Protein AF-A0A067DKF0-F1 (afdb_monomer_lite)

Secondary structure (DSSP, 8-state):
--HHHHHTHHHHHHHHHHHHHHHHHHHHHHHHHHHHHHHHSTT-S--HHHHHHHHHHHHHHHHHHHHHHHHHHHHHHHS-HHHHHHHHHHTTHHHHHHHHH--SHHHHHHHHHHHHHHHHHHTTHHHHHHHHHHHHHHHHHHHHHHHHHH------PPPP------HHHHHHHHHHHHHHHHHHHHHHHHHSHHHHHHHHHHHHHHHHHHHHHHHHHHHHHHHH---HHHHHHHHHHHHHHHHHIIIIIHHHHGGG-

Radius of gyration: 22.75 Å; chains: 1; bounding box: 55×42×62 Å

Sequence (257 aa):
MASGFWELRPLLHLLLPLCVHWVAEAMTVSVLVDVVTNALCPGQPTCSEAIYISGLQQTVVGVFKMVVLPLLGQLADEYGRKPLLLITVSTTIVPFTLLAFNQSQEFVYAYYVLRTISYIISQGSIFCIAVAYAVSIALLIFVPVYMQFFLVETVESAPRKDQESSGLKKAVNVLDRRYKSMRDAALMVVSSPTLRGISFVSFFYKLGMSGISAVLLFYLKAVFGFNKNQFSEILMMVGIGSIVSQILVLPLLNPFV

Structure (mmCIF, N/CA/C/O backbone):
data_AF-A0A067DKF0-F1
#
_entry.id   AF-A0A067DKF0-F1
#
loop_
_atom_site.group_PDB
_atom_site.id
_atom_site.type_symbol
_atom_site.label_atom_id
_atom_site.label_alt_id
_atom_site.label_comp_id
_atom_site.label_asym_id
_atom_site.label_entity_id
_atom_site.label_seq_id
_atom_site.pdbx_PDB_ins_code
_atom_site.Cartn_x
_atom_site.Cartn_y
_atom_site.Cartn_z
_atom_site.occupancy
_atom_site.B_iso_or_equiv
_atom_site.auth_seq_id
_atom_site.auth_comp_id
_atom_site.auth_asym_id
_atom_site.auth_atom_id
_atom_site.pdbx_PDB_model_num
ATOM 1 N N . MET A 1 1 ? 36.760 9.297 -3.583 1.00 42.22 1 MET A N 1
ATOM 2 C CA . MET A 1 1 ? 35.715 9.009 -2.571 1.00 42.22 1 MET A CA 1
ATOM 3 C C . MET A 1 1 ? 34.617 10.082 -2.500 1.00 42.22 1 MET A C 1
ATOM 5 O O . MET A 1 1 ? 33.501 9.735 -2.153 1.00 42.22 1 MET A O 1
ATOM 9 N N . ALA A 1 2 ? 34.873 11.348 -2.876 1.00 43.16 2 ALA A N 1
ATOM 10 C CA . ALA A 1 2 ? 33.857 12.415 -2.880 1.00 43.16 2 ALA A CA 1
ATOM 11 C C . ALA A 1 2 ? 32.918 12.446 -4.114 1.00 43.16 2 ALA A C 1
ATOM 13 O O . ALA A 1 2 ? 31.891 13.116 -4.067 1.00 43.16 2 ALA A O 1
ATOM 14 N N . SER A 1 3 ? 33.233 11.725 -5.200 1.00 51.97 3 SER A N 1
ATOM 15 C CA . SER A 1 3 ? 32.425 11.695 -6.434 1.00 51.97 3 SER A CA 1
ATOM 16 C C . SER A 1 3 ? 31.104 10.926 -6.281 1.00 51.97 3 SER A C 1
ATOM 18 O O . SER A 1 3 ? 30.067 11.409 -6.720 1.00 51.97 3 SER A O 1
ATOM 20 N N . GLY A 1 4 ? 31.101 9.802 -5.556 1.00 56.19 4 GLY A N 1
ATOM 21 C CA . GLY A 1 4 ? 29.903 8.961 -5.409 1.00 56.19 4 GLY A CA 1
ATOM 22 C C . GLY A 1 4 ? 28.773 9.576 -4.568 1.00 56.19 4 GLY A C 1
ATOM 23 O O . GLY A 1 4 ? 27.608 9.238 -4.751 1.00 56.19 4 GLY A O 1
ATOM 24 N N . PHE A 1 5 ? 29.071 10.515 -3.658 1.00 57.22 5 PHE A N 1
ATOM 25 C CA . PHE A 1 5 ? 28.034 11.137 -2.817 1.00 57.22 5 PHE A CA 1
ATOM 26 C C . PHE A 1 5 ? 27.150 12.123 -3.599 1.00 57.22 5 PHE A C 1
ATOM 28 O O . PHE A 1 5 ? 25.960 12.257 -3.315 1.00 57.22 5 PHE A O 1
ATOM 35 N N . TRP A 1 6 ? 27.710 12.803 -4.605 1.00 59.72 6 TRP A N 1
ATOM 36 C CA . TRP A 1 6 ? 26.949 13.718 -5.461 1.00 59.72 6 TRP A CA 1
ATOM 37 C C . TRP A 1 6 ? 26.027 12.971 -6.427 1.00 59.72 6 TRP A C 1
ATOM 39 O O . TRP A 1 6 ? 24.906 13.422 -6.659 1.00 59.72 6 TRP A O 1
ATOM 49 N N . GLU A 1 7 ? 26.449 11.798 -6.898 1.00 63.28 7 GLU A N 1
ATOM 50 C CA . GLU A 1 7 ? 25.650 10.904 -7.747 1.00 63.28 7 GLU A CA 1
ATOM 51 C C . GLU A 1 7 ? 24.424 10.333 -7.009 1.00 63.28 7 GLU A C 1
ATOM 53 O O . GLU A 1 7 ? 23.377 10.123 -7.614 1.00 63.28 7 GLU A O 1
ATOM 58 N N . LEU A 1 8 ? 24.495 10.166 -5.683 1.00 69.06 8 LEU A N 1
ATOM 59 C CA . LEU A 1 8 ? 23.389 9.662 -4.854 1.00 69.06 8 LEU A CA 1
ATOM 60 C C . LEU A 1 8 ? 22.357 10.732 -4.455 1.00 69.06 8 LEU A C 1
ATOM 62 O O . LEU A 1 8 ? 21.280 10.386 -3.961 1.00 69.06 8 LEU A O 1
ATOM 66 N N . ARG A 1 9 ? 22.631 12.027 -4.670 1.00 77.88 9 ARG A N 1
ATOM 67 C CA . ARG A 1 9 ? 21.706 13.117 -4.292 1.00 77.88 9 ARG A CA 1
ATOM 68 C C . ARG A 1 9 ? 20.281 12.948 -4.842 1.00 77.88 9 ARG A C 1
ATOM 70 O O . ARG A 1 9 ? 19.342 13.143 -4.070 1.00 77.88 9 ARG A O 1
ATOM 77 N N . PRO A 1 10 ? 20.060 12.567 -6.116 1.00 76.81 10 PRO A N 1
ATOM 78 C CA . PRO A 1 10 ? 18.707 12.385 -6.641 1.00 76.81 10 PRO A CA 1
ATOM 79 C C . PRO A 1 10 ? 17.959 11.229 -5.962 1.00 76.81 10 PRO A C 1
ATOM 81 O O . PRO A 1 10 ? 16.755 11.334 -5.728 1.00 76.81 10 PRO A O 1
ATOM 84 N N . LEU A 1 11 ? 18.670 10.157 -5.592 1.00 77.81 11 LEU A N 1
ATOM 85 C CA . LEU A 1 11 ? 18.107 9.045 -4.821 1.00 77.81 11 LEU A CA 1
ATOM 86 C C . LEU A 1 11 ? 17.767 9.474 -3.392 1.00 77.81 11 LEU A C 1
ATOM 88 O O . LEU A 1 11 ? 16.703 9.114 -2.896 1.00 77.81 11 LEU A O 1
ATOM 92 N N . LEU A 1 12 ? 18.601 10.302 -2.757 1.00 82.81 12 LEU A N 1
ATOM 93 C CA . LEU A 1 12 ? 18.318 10.859 -1.431 1.00 82.81 12 LEU A CA 1
ATOM 94 C C . LEU A 1 12 ? 17.039 11.716 -1.435 1.00 82.81 12 LEU A C 1
ATOM 96 O O . LEU A 1 12 ? 16.202 11.575 -0.544 1.00 82.81 12 LEU A O 1
ATOM 100 N N . HIS A 1 13 ? 16.848 12.553 -2.461 1.00 83.94 13 HIS A N 1
ATOM 101 C CA . HIS A 1 13 ? 15.637 13.370 -2.622 1.00 83.94 13 HIS A CA 1
ATOM 102 C C . HIS A 1 13 ? 14.363 12.551 -2.880 1.00 83.94 13 HIS A C 1
ATOM 104 O O . HIS A 1 13 ? 13.269 13.057 -2.636 1.00 83.94 13 HIS A O 1
ATOM 110 N N . LEU A 1 14 ? 14.484 11.305 -3.349 1.00 84.62 14 LEU A N 1
ATOM 111 C CA . LEU A 1 14 ? 13.365 10.370 -3.476 1.00 84.62 14 LEU A CA 1
ATOM 112 C C . LEU A 1 14 ? 13.130 9.593 -2.175 1.00 84.62 14 LEU A C 1
ATOM 114 O O . LEU A 1 14 ? 11.994 9.474 -1.719 1.00 84.62 14 LEU A O 1
ATOM 118 N N . LEU A 1 15 ? 14.199 9.065 -1.580 1.00 85.56 15 LEU A N 1
ATOM 119 C CA . LEU A 1 15 ? 14.128 8.193 -0.414 1.00 85.56 15 LEU A CA 1
ATOM 120 C C . LEU A 1 15 ? 13.638 8.947 0.822 1.00 85.56 15 LEU A C 1
ATOM 122 O O . LEU A 1 15 ? 12.807 8.422 1.553 1.00 85.56 15 LEU A O 1
ATOM 126 N N . LEU A 1 16 ? 14.098 10.182 1.042 1.00 88.50 16 LEU A N 1
ATOM 127 C CA . LEU A 1 16 ? 13.753 10.944 2.243 1.00 88.50 16 LEU A CA 1
ATOM 128 C C . LEU A 1 16 ? 12.231 11.192 2.376 1.00 88.50 16 LEU A C 1
ATOM 130 O O . LEU A 1 16 ? 11.678 10.817 3.412 1.00 88.50 16 LEU A O 1
ATOM 134 N N . PRO A 1 17 ? 11.510 11.736 1.371 1.00 87.88 17 PRO A N 1
ATOM 135 C CA . PRO A 1 17 ? 10.054 11.882 1.449 1.00 87.88 17 PRO A CA 1
ATOM 136 C C . PRO A 1 17 ? 9.311 10.552 1.600 1.00 87.88 17 PRO A C 1
ATOM 138 O O . PRO A 1 17 ? 8.318 10.488 2.321 1.00 87.88 17 PRO A O 1
ATOM 141 N N . LEU A 1 18 ? 9.790 9.486 0.949 1.00 88.19 18 LEU A N 1
ATOM 142 C CA . LEU A 1 18 ? 9.191 8.156 1.072 1.00 88.19 18 LEU A CA 1
ATOM 143 C C . LEU A 1 18 ? 9.352 7.606 2.489 1.00 88.19 18 LEU A C 1
ATOM 145 O O . LEU A 1 18 ? 8.381 7.117 3.056 1.00 88.19 18 LEU A O 1
ATOM 149 N N . CYS A 1 19 ? 10.537 7.733 3.086 1.00 89.25 19 CYS A N 1
ATOM 150 C CA . CYS A 1 19 ? 10.772 7.351 4.475 1.00 89.25 19 CYS A CA 1
ATOM 151 C C . CYS A 1 19 ? 9.827 8.102 5.416 1.00 89.25 19 CYS A C 1
ATOM 153 O O . CYS A 1 19 ? 9.177 7.476 6.246 1.00 89.25 19 CYS A O 1
ATOM 155 N N . VAL A 1 20 ? 9.693 9.422 5.253 1.00 90.44 20 VAL A N 1
ATOM 156 C CA . VAL A 1 20 ? 8.768 10.228 6.067 1.00 90.44 20 VAL A CA 1
ATOM 157 C C . VAL A 1 20 ? 7.319 9.769 5.884 1.00 90.44 20 VAL A C 1
ATOM 159 O O . VAL A 1 20 ? 6.599 9.620 6.870 1.00 90.44 20 VAL A O 1
ATOM 162 N N . HIS A 1 21 ? 6.895 9.493 4.649 1.00 89.62 21 HIS A N 1
ATOM 163 C CA . HIS A 1 21 ? 5.554 8.985 4.356 1.00 89.62 21 HIS A CA 1
ATOM 164 C C . HIS A 1 21 ? 5.277 7.637 5.044 1.00 89.62 21 HIS A C 1
ATOM 166 O O . HIS A 1 21 ? 4.263 7.495 5.727 1.00 89.62 21 HIS A O 1
ATOM 172 N N . TRP A 1 22 ? 6.193 6.674 4.925 1.00 88.12 22 TRP A N 1
ATOM 173 C CA . TRP A 1 22 ? 6.054 5.356 5.552 1.00 88.12 22 TRP A CA 1
ATOM 174 C C . TRP A 1 22 ? 6.099 5.420 7.081 1.00 88.12 22 TRP A C 1
ATOM 176 O O . TRP A 1 22 ? 5.349 4.702 7.741 1.00 88.12 22 TRP A O 1
ATOM 186 N N . VAL A 1 23 ? 6.930 6.296 7.656 1.00 88.31 23 VAL A N 1
ATOM 187 C CA . VAL A 1 23 ? 6.949 6.543 9.107 1.00 88.31 23 VAL A CA 1
ATOM 188 C C . VAL A 1 23 ? 5.605 7.099 9.570 1.00 88.31 23 VAL A C 1
ATOM 190 O O . VAL A 1 23 ? 5.045 6.592 10.541 1.00 88.31 23 VAL A O 1
ATOM 193 N N . ALA A 1 24 ? 5.053 8.088 8.861 1.00 88.56 24 ALA A N 1
ATOM 194 C CA . ALA A 1 24 ? 3.745 8.646 9.185 1.00 88.56 24 ALA A CA 1
ATOM 195 C C . ALA A 1 24 ? 2.644 7.576 9.121 1.00 88.56 24 ALA A C 1
ATOM 197 O O . ALA A 1 24 ? 1.835 7.468 10.043 1.00 88.56 24 ALA A O 1
ATOM 198 N N . GLU A 1 25 ? 2.644 6.734 8.084 1.00 86.06 25 GLU A N 1
ATOM 199 C CA . GLU A 1 25 ? 1.687 5.633 7.977 1.00 86.06 25 GLU A CA 1
ATOM 200 C C . GLU A 1 25 ? 1.841 4.638 9.138 1.00 86.06 25 GLU A C 1
ATOM 202 O O . GLU A 1 25 ? 0.850 4.310 9.794 1.00 86.06 25 GLU A O 1
ATOM 207 N N . ALA A 1 26 ? 3.066 4.222 9.470 1.00 85.44 26 ALA A N 1
ATOM 208 C CA . ALA A 1 26 ? 3.328 3.296 10.571 1.00 85.44 26 ALA A CA 1
ATOM 209 C C . ALA A 1 26 ? 2.882 3.851 11.936 1.00 85.44 26 ALA A C 1
ATOM 211 O O . ALA A 1 26 ? 2.261 3.130 12.719 1.00 85.44 26 ALA A O 1
ATOM 212 N N . MET A 1 27 ? 3.127 5.139 12.206 1.00 85.88 27 MET A N 1
ATOM 213 C CA . MET A 1 27 ? 2.689 5.799 13.445 1.00 85.88 27 MET A CA 1
ATOM 214 C C . MET A 1 27 ? 1.166 5.797 13.602 1.00 85.88 27 MET A C 1
ATOM 216 O O . MET A 1 27 ? 0.653 5.706 14.717 1.00 85.88 27 MET A O 1
ATOM 220 N N . THR A 1 28 ? 0.425 5.883 12.497 1.00 86.88 28 THR A N 1
ATOM 221 C CA . THR A 1 28 ? -1.041 5.919 12.558 1.00 86.88 28 THR A CA 1
ATOM 222 C C . THR A 1 28 ? -1.653 4.568 12.916 1.00 86.88 28 THR A C 1
ATOM 224 O O . THR A 1 28 ? -2.750 4.543 13.465 1.00 86.88 28 THR A O 1
ATOM 227 N N . VAL A 1 29 ? -0.957 3.450 12.678 1.00 87.94 29 VAL A N 1
ATOM 228 C CA . VAL A 1 29 ? -1.488 2.097 12.920 1.00 87.94 29 VAL A CA 1
ATOM 229 C C . VAL A 1 29 ? -1.813 1.865 14.398 1.00 87.94 29 VAL A C 1
ATOM 231 O O . VAL A 1 29 ? -2.892 1.363 14.708 1.00 87.94 29 VAL A O 1
ATOM 234 N N . SER A 1 30 ? -0.923 2.258 15.314 1.00 86.69 30 SER A N 1
ATOM 235 C CA . SER A 1 30 ? -1.130 2.072 16.759 1.00 86.69 30 SER A CA 1
ATOM 236 C C . SER A 1 30 ? -2.217 2.990 17.320 1.00 86.69 30 SER A C 1
ATOM 238 O O . SER A 1 30 ? -3.015 2.572 18.155 1.00 86.69 30 SER A O 1
ATOM 240 N N . VAL A 1 31 ? -2.272 4.237 16.845 1.00 89.06 31 VAL A N 1
ATOM 241 C CA . VAL A 1 31 ? -3.262 5.231 17.284 1.00 89.06 31 VAL A CA 1
ATOM 242 C C . VAL A 1 31 ? -4.655 4.888 16.769 1.00 89.06 31 VAL A C 1
ATOM 244 O O . VAL A 1 31 ? -5.641 5.058 17.484 1.00 89.06 31 VAL A O 1
ATOM 247 N N . LEU A 1 32 ? -4.744 4.388 15.540 1.00 89.56 32 LEU A N 1
ATOM 248 C CA . LEU A 1 32 ? -6.014 4.099 14.898 1.00 89.56 32 LEU A CA 1
ATOM 249 C C . LEU A 1 32 ? -6.838 3.070 15.670 1.00 89.56 32 LEU A C 1
ATOM 251 O O . LEU A 1 32 ? -8.041 3.253 15.808 1.00 89.56 32 LEU A O 1
ATOM 255 N N . VAL A 1 33 ? -6.210 2.002 16.162 1.00 89.19 33 VAL A N 1
ATOM 256 C CA . VAL A 1 33 ? -6.918 0.935 16.886 1.00 89.19 33 VAL A CA 1
ATOM 257 C C . VAL A 1 33 ? -7.626 1.505 18.116 1.00 89.19 33 VAL A C 1
ATOM 259 O O . VAL A 1 33 ? -8.795 1.199 18.344 1.00 89.19 33 VAL A O 1
ATOM 262 N N . ASP A 1 34 ? -6.964 2.400 18.853 1.00 88.44 34 ASP A N 1
ATOM 263 C CA . ASP A 1 34 ? -7.552 3.089 20.005 1.00 88.44 34 ASP A CA 1
ATOM 264 C C . ASP A 1 34 ? -8.678 4.044 19.588 1.00 88.44 34 ASP A C 1
ATOM 266 O O . ASP A 1 34 ? -9.769 3.980 20.152 1.00 88.44 34 ASP A O 1
ATOM 270 N N . VAL A 1 35 ? -8.441 4.903 18.590 1.00 90.31 35 VA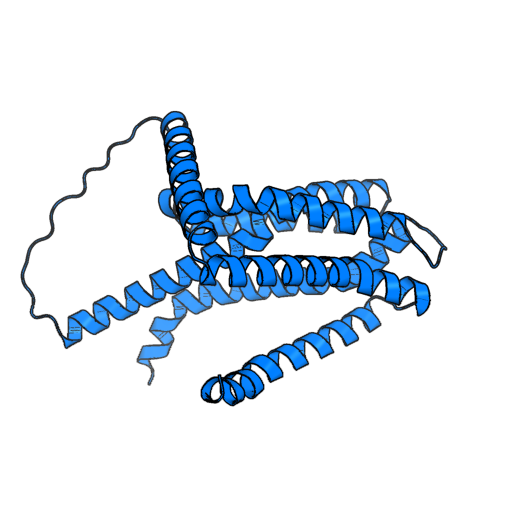L A N 1
ATOM 271 C CA . VAL A 1 35 ? -9.430 5.900 18.133 1.00 90.31 35 VAL A CA 1
ATOM 272 C C . VAL A 1 35 ? -10.694 5.227 17.599 1.00 90.31 35 VAL A C 1
ATOM 274 O O . VAL A 1 35 ? -11.800 5.611 17.972 1.00 90.31 35 VAL A O 1
ATOM 277 N N . VAL A 1 36 ? -10.543 4.196 16.769 1.00 90.50 36 VAL A N 1
ATOM 278 C CA . VAL A 1 36 ? -11.668 3.466 16.174 1.00 90.50 36 VAL A CA 1
ATOM 279 C C . VAL A 1 36 ? -12.453 2.710 17.242 1.00 90.50 36 VAL A C 1
ATOM 281 O O . VAL A 1 36 ? -13.678 2.772 17.243 1.00 90.50 36 VAL A O 1
ATOM 284 N N . THR A 1 37 ? -11.771 2.039 18.175 1.00 89.69 37 THR A N 1
ATOM 285 C CA . THR A 1 37 ? -12.453 1.306 19.255 1.00 89.69 37 THR A CA 1
ATOM 286 C C . THR A 1 37 ? -13.241 2.261 20.151 1.00 89.69 37 THR A C 1
ATOM 288 O O . THR A 1 37 ? -14.399 1.992 20.456 1.00 89.69 37 THR A O 1
ATOM 291 N N . ASN A 1 38 ? -12.653 3.405 20.517 1.00 89.00 38 ASN A N 1
ATOM 292 C CA . ASN A 1 38 ? -13.315 4.401 21.361 1.00 89.00 38 ASN A CA 1
ATOM 293 C C . ASN A 1 38 ? -14.520 5.061 20.674 1.00 89.00 38 ASN A C 1
ATOM 295 O O . ASN A 1 38 ? -15.490 5.393 21.352 1.00 89.00 38 ASN A O 1
ATOM 299 N N . ALA A 1 39 ? -14.455 5.263 19.356 1.00 90.31 39 ALA A N 1
ATOM 300 C CA . ALA A 1 39 ? -15.515 5.916 18.594 1.00 90.31 39 ALA A CA 1
ATOM 301 C C . ALA A 1 39 ? -16.674 4.976 18.228 1.00 90.31 39 ALA A C 1
ATOM 303 O O . ALA A 1 39 ? -17.822 5.405 18.267 1.00 90.31 39 ALA A O 1
ATOM 304 N N . LEU A 1 40 ? -16.385 3.722 17.853 1.00 89.62 40 LEU A N 1
ATOM 305 C CA . LEU A 1 40 ? -17.403 2.759 17.408 1.00 89.62 40 LEU A CA 1
ATOM 306 C C . LEU A 1 40 ? -17.998 1.945 18.564 1.00 89.62 40 LEU A C 1
ATOM 308 O O . LEU A 1 40 ? -19.184 1.642 18.556 1.00 89.62 40 LEU A O 1
ATOM 312 N N . CYS A 1 41 ? -17.192 1.603 19.571 1.00 88.44 41 CYS A N 1
ATOM 313 C CA . CYS A 1 41 ? -17.594 0.711 20.658 1.00 88.44 41 CYS A CA 1
ATOM 314 C C . CYS A 1 41 ? -17.233 1.307 22.032 1.00 88.44 41 CYS A C 1
ATOM 316 O O . CYS A 1 41 ? -16.364 0.776 22.733 1.00 88.44 41 CYS A O 1
ATOM 318 N N . PRO A 1 42 ? -17.873 2.415 22.450 1.00 84.38 42 PRO A N 1
ATOM 319 C CA . PRO A 1 42 ? -17.524 3.089 23.694 1.00 84.38 42 PRO A CA 1
ATOM 320 C C . PRO A 1 42 ? -17.744 2.171 24.907 1.00 84.38 42 PRO A C 1
ATOM 322 O O . PRO A 1 42 ? -18.832 1.642 25.124 1.00 84.38 42 PRO A O 1
ATOM 325 N N . GLY A 1 43 ? -16.697 1.990 25.717 1.00 74.31 43 GLY A N 1
ATOM 326 C CA . GLY A 1 43 ? -16.765 1.249 26.983 1.00 74.31 43 GLY A CA 1
ATOM 327 C C . GLY A 1 43 ? -16.810 -0.278 26.863 1.00 74.31 43 GLY A C 1
ATOM 328 O O . GLY A 1 43 ? -16.912 -0.948 27.889 1.00 74.31 43 GLY A O 1
ATOM 329 N N . GLN A 1 44 ? -16.705 -0.841 25.654 1.00 78.19 44 GLN A N 1
ATOM 330 C CA . GLN A 1 44 ? -16.649 -2.291 25.455 1.00 78.19 44 GLN A CA 1
ATOM 331 C C . GLN A 1 44 ? -15.218 -2.758 25.154 1.00 78.19 44 GLN A C 1
ATOM 333 O O . GLN A 1 44 ? -14.528 -2.136 24.346 1.00 78.19 44 GLN A O 1
ATOM 338 N N . PRO A 1 45 ? -14.758 -3.874 25.754 1.00 69.12 45 PRO A N 1
ATOM 339 C CA . PRO A 1 45 ? -13.430 -4.414 25.468 1.00 69.12 45 PRO A CA 1
ATOM 340 C C . PRO A 1 45 ? -13.342 -5.003 24.052 1.00 69.12 45 PRO A C 1
ATOM 342 O O . PRO A 1 45 ? -12.286 -4.972 23.428 1.00 69.12 45 PRO A O 1
ATOM 345 N N . THR A 1 46 ? -14.449 -5.514 23.511 1.00 77.62 46 THR A N 1
ATOM 346 C CA . THR A 1 46 ? -14.508 -6.158 22.194 1.00 77.62 46 THR A CA 1
ATOM 347 C C . THR A 1 46 ? -15.271 -5.292 21.199 1.00 77.62 46 THR A C 1
ATOM 349 O O . THR A 1 46 ? -16.452 -5.033 21.405 1.00 77.62 46 THR A O 1
ATOM 352 N N . CYS A 1 47 ? -14.631 -4.912 20.090 1.00 84.88 47 CYS A N 1
ATOM 353 C CA . CYS A 1 47 ? -15.273 -4.172 19.002 1.00 84.88 47 CYS A CA 1
ATOM 354 C C . CYS A 1 47 ? -15.221 -4.974 17.697 1.00 84.88 47 CYS A C 1
ATOM 356 O O . CYS A 1 47 ? -14.274 -4.870 16.916 1.00 84.88 47 CYS A O 1
ATOM 358 N N . SER A 1 48 ? -16.231 -5.818 17.473 1.00 86.62 48 SER A N 1
ATOM 359 C CA . SER A 1 48 ? -16.334 -6.644 16.261 1.00 86.62 48 SER A CA 1
ATOM 360 C C . SER A 1 48 ? -16.548 -5.798 15.004 1.00 86.62 48 SER A C 1
ATOM 362 O O . SER A 1 48 ? -15.998 -6.113 13.951 1.00 86.62 48 SER A O 1
ATOM 364 N N . GLU A 1 49 ? -17.284 -4.695 15.123 1.00 88.50 49 GLU A N 1
ATOM 365 C CA . GLU A 1 49 ? -17.568 -3.752 14.038 1.00 88.50 49 GLU A CA 1
ATOM 366 C C . GLU A 1 49 ? -16.282 -3.184 13.418 1.00 88.50 49 GLU A C 1
ATOM 368 O O . GLU A 1 49 ? -16.093 -3.256 12.203 1.00 88.50 49 GLU A O 1
ATOM 373 N N . ALA A 1 50 ? -15.330 -2.742 14.247 1.00 86.94 50 ALA A N 1
ATOM 374 C CA . ALA A 1 50 ? -14.030 -2.250 13.790 1.00 86.94 50 ALA A CA 1
ATOM 375 C C . ALA A 1 50 ? -13.224 -3.313 13.021 1.00 86.94 50 ALA A C 1
ATOM 377 O O . ALA A 1 50 ? -12.586 -3.011 12.007 1.00 86.94 50 ALA A O 1
ATOM 378 N N 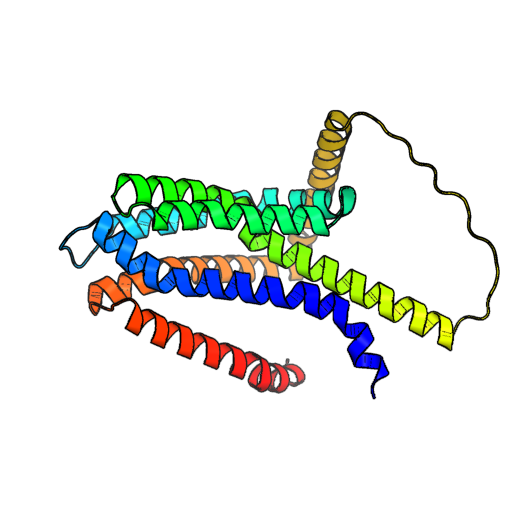. ILE A 1 51 ? -13.278 -4.569 13.479 1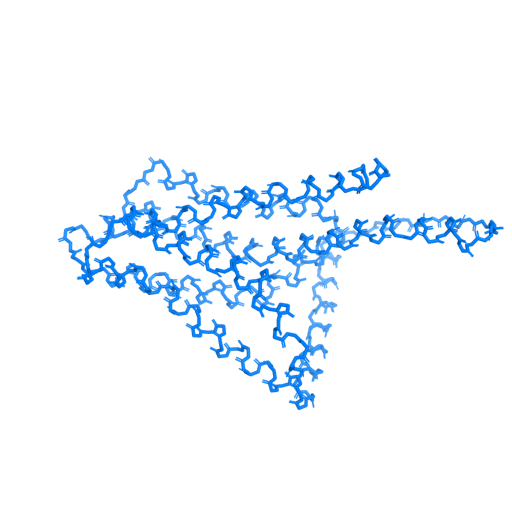.00 89.00 51 ILE A N 1
ATOM 379 C CA . ILE A 1 51 ? -12.595 -5.698 12.833 1.00 89.00 51 ILE A CA 1
ATOM 380 C C . ILE A 1 51 ? -13.207 -5.968 11.454 1.00 89.00 51 ILE A C 1
ATOM 382 O O . ILE A 1 51 ? -12.470 -6.092 10.473 1.00 89.00 51 ILE A O 1
ATOM 386 N N . TYR A 1 52 ? -14.539 -6.012 11.354 1.00 89.94 52 TYR A N 1
ATOM 387 C CA . TYR A 1 52 ? -15.229 -6.231 10.081 1.00 89.94 52 TYR A CA 1
ATOM 388 C C . TYR A 1 52 ? -14.966 -5.106 9.080 1.00 89.94 52 TYR A C 1
ATOM 390 O O . TYR A 1 52 ? -14.658 -5.391 7.922 1.00 89.94 52 TYR A O 1
ATOM 398 N N . ILE A 1 53 ? -15.019 -3.846 9.518 1.00 90.31 53 ILE A N 1
ATOM 399 C CA . ILE A 1 53 ? -14.740 -2.689 8.656 1.00 90.31 53 ILE A CA 1
ATOM 400 C C . ILE A 1 53 ? -13.293 -2.729 8.150 1.00 90.31 53 ILE A C 1
ATOM 402 O O . ILE A 1 53 ? -13.053 -2.549 6.955 1.00 90.31 53 ILE A O 1
ATOM 406 N N . SER A 1 54 ? -12.330 -3.025 9.027 1.00 88.38 54 SER A N 1
ATOM 407 C CA . SER A 1 54 ? -10.916 -3.164 8.654 1.00 88.38 54 SER A CA 1
ATOM 408 C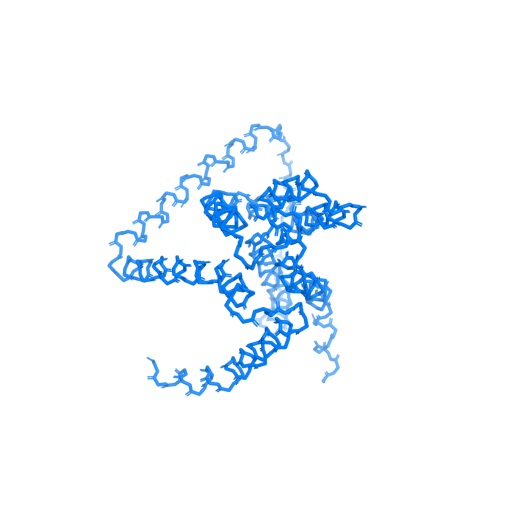 C . SER A 1 54 ? -10.699 -4.301 7.643 1.00 88.38 54 SER A C 1
ATOM 410 O O . SER A 1 54 ? -10.030 -4.115 6.622 1.00 88.38 54 SER A O 1
ATOM 412 N N . GLY A 1 55 ? -11.314 -5.466 7.872 1.00 89.50 55 GLY A N 1
ATOM 413 C CA . GLY A 1 55 ? -11.243 -6.608 6.956 1.00 89.50 55 GLY A CA 1
ATOM 414 C C . GLY A 1 55 ? -11.882 -6.324 5.593 1.00 89.50 55 GLY A C 1
ATOM 415 O O . GLY A 1 55 ? -11.296 -6.637 4.549 1.00 89.50 55 GLY A O 1
ATOM 416 N N . LEU A 1 56 ? -13.049 -5.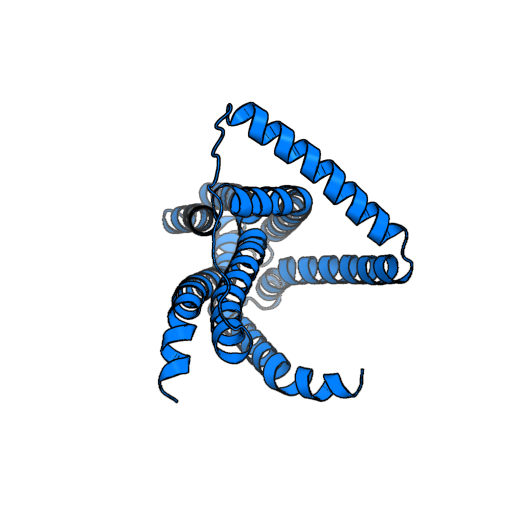672 5.584 1.00 90.31 56 LEU A N 1
ATOM 417 C CA . LEU A 1 56 ? -13.725 -5.247 4.359 1.00 90.31 56 LEU A CA 1
ATOM 418 C C . LEU A 1 56 ? -12.868 -4.243 3.583 1.00 90.31 56 LEU A C 1
ATOM 420 O O . LEU A 1 56 ? -12.663 -4.423 2.383 1.00 90.31 56 LEU A O 1
ATOM 424 N N . GLN A 1 57 ? -12.309 -3.240 4.266 1.00 90.62 57 GLN A N 1
ATOM 425 C CA . GLN A 1 57 ? -11.401 -2.270 3.659 1.00 90.62 57 GLN A CA 1
ATOM 426 C C . GLN A 1 57 ? -10.222 -2.974 2.973 1.00 90.62 57 GLN A C 1
ATOM 428 O O . GLN A 1 57 ? -9.955 -2.701 1.804 1.00 90.62 57 GLN A O 1
ATOM 433 N N . GLN A 1 58 ? -9.524 -3.885 3.661 1.00 88.50 58 GLN A N 1
ATOM 434 C CA . GLN A 1 58 ? -8.377 -4.601 3.083 1.00 88.50 58 GLN A CA 1
ATOM 435 C C . GLN A 1 58 ? -8.775 -5.436 1.861 1.00 88.50 58 GLN A C 1
ATOM 437 O O . GLN A 1 58 ? -8.048 -5.461 0.868 1.00 88.50 58 GLN A O 1
ATOM 442 N N . THR A 1 59 ? -9.951 -6.064 1.901 1.00 89.38 59 THR A N 1
ATOM 443 C CA . THR A 1 59 ? -10.477 -6.862 0.785 1.00 89.38 59 THR A CA 1
ATOM 444 C C . THR A 1 59 ? -10.773 -5.985 -0.429 1.00 89.38 59 THR A C 1
ATOM 446 O O . THR A 1 59 ? -10.289 -6.263 -1.527 1.00 89.38 59 THR A O 1
ATOM 449 N N . VAL A 1 60 ? -11.509 -4.887 -0.230 1.00 92.00 60 VAL A N 1
ATOM 450 C CA . VAL A 1 60 ? -11.836 -3.922 -1.289 1.00 92.00 60 VAL A CA 1
ATOM 451 C C . VAL A 1 60 ? -10.548 -3.350 -1.882 1.00 92.00 60 VAL A C 1
ATOM 453 O O . VAL A 1 60 ? -10.326 -3.437 -3.089 1.00 92.00 60 VAL A O 1
ATOM 456 N N . VAL A 1 61 ? -9.642 -2.851 -1.041 1.00 90.81 61 VAL A N 1
ATOM 457 C CA . VAL A 1 61 ? -8.345 -2.322 -1.481 1.00 90.81 61 VAL A CA 1
ATOM 458 C C . VAL A 1 61 ? -7.555 -3.375 -2.266 1.00 90.81 61 VAL A C 1
ATOM 460 O O . VAL A 1 61 ? -7.013 -3.059 -3.324 1.00 90.81 61 VAL A O 1
ATOM 463 N N . GLY A 1 62 ? -7.495 -4.618 -1.786 1.00 88.44 62 GLY A N 1
ATOM 464 C CA . GLY A 1 62 ? -6.779 -5.714 -2.441 1.00 88.44 62 GLY A CA 1
ATOM 465 C C . GLY A 1 62 ? -7.297 -6.019 -3.848 1.00 88.44 62 GLY A C 1
ATOM 466 O O . GLY A 1 62 ? -6.497 -6.120 -4.781 1.00 88.44 62 GLY A O 1
ATOM 467 N N . VAL A 1 63 ? -8.620 -6.100 -4.019 1.00 89.75 63 VAL A N 1
ATOM 468 C CA . VAL A 1 63 ? -9.260 -6.365 -5.320 1.00 89.75 63 VAL A CA 1
ATOM 469 C C . VAL A 1 63 ? -9.006 -5.218 -6.298 1.00 89.75 63 VAL A C 1
ATOM 471 O O . VAL A 1 63 ? -8.519 -5.440 -7.407 1.00 89.75 63 VAL A O 1
ATOM 474 N N . PHE A 1 64 ? -9.277 -3.976 -5.888 1.00 90.00 64 PHE A N 1
ATOM 475 C CA . PHE A 1 64 ? -9.141 -2.822 -6.782 1.00 90.00 64 PHE A CA 1
ATOM 476 C C . PHE A 1 64 ? -7.681 -2.515 -7.138 1.00 90.00 64 PHE A C 1
ATOM 478 O O . PHE A 1 64 ? -7.401 -2.082 -8.261 1.00 90.00 64 PHE A O 1
ATOM 485 N N . LYS A 1 65 ? -6.725 -2.807 -6.245 1.00 88.06 65 LYS A N 1
ATOM 486 C CA . LYS A 1 65 ? -5.291 -2.656 -6.533 1.00 88.06 65 LYS A CA 1
ATOM 487 C C . LYS A 1 65 ? -4.829 -3.474 -7.735 1.00 88.06 65 LYS A C 1
ATOM 489 O O . LYS A 1 65 ? -3.951 -2.996 -8.448 1.00 88.06 65 LYS A O 1
ATOM 494 N N . MET A 1 66 ? -5.414 -4.647 -8.001 1.00 83.38 66 MET A N 1
ATOM 495 C CA . MET A 1 66 ? -5.038 -5.460 -9.169 1.00 83.38 66 MET A CA 1
ATOM 496 C C . MET A 1 66 ? -5.231 -4.714 -10.494 1.00 83.38 66 MET A C 1
ATOM 498 O O . MET A 1 66 ? -4.480 -4.944 -11.437 1.00 83.38 66 MET A O 1
ATOM 502 N N . VAL A 1 67 ? -6.205 -3.803 -10.558 1.00 85.12 67 VAL A N 1
ATOM 503 C CA . VAL A 1 67 ? -6.516 -3.021 -11.762 1.00 85.12 67 VAL A CA 1
ATOM 504 C C . VAL A 1 67 ? -5.856 -1.644 -11.713 1.00 85.12 67 VAL A C 1
ATOM 506 O O . VAL A 1 67 ? -5.267 -1.202 -12.697 1.00 85.12 67 VAL A O 1
ATOM 509 N N . VAL A 1 68 ? -5.919 -0.965 -10.567 1.00 88.12 68 VAL A N 1
ATOM 510 C CA . VAL A 1 68 ? -5.472 0.430 -10.437 1.00 88.12 68 VAL A CA 1
ATOM 511 C C . VAL A 1 68 ? -3.949 0.558 -10.478 1.00 88.12 68 VAL A C 1
ATOM 513 O O . VAL A 1 68 ? -3.435 1.482 -11.110 1.00 88.12 68 VAL A O 1
ATOM 516 N N . LEU A 1 69 ? -3.213 -0.381 -9.876 1.00 87.94 69 LEU A N 1
ATOM 517 C CA . LEU A 1 69 ? -1.751 -0.329 -9.831 1.00 87.94 69 LEU A CA 1
ATOM 518 C C . LEU A 1 69 ? -1.115 -0.377 -11.240 1.00 87.94 69 LEU A C 1
ATOM 520 O O . LEU A 1 69 ? -0.295 0.493 -11.547 1.00 87.94 69 LEU A O 1
ATOM 524 N N . PRO A 1 70 ? -1.495 -1.313 -12.137 1.00 85.31 70 PRO A N 1
ATOM 525 C CA . PRO A 1 70 ? -1.006 -1.312 -13.515 1.00 85.31 70 PRO A CA 1
ATOM 526 C C . PRO A 1 70 ? -1.332 -0.038 -14.300 1.00 85.31 70 PRO A C 1
ATOM 528 O O . PRO A 1 70 ? -0.508 0.378 -15.114 1.00 85.31 70 PRO A O 1
ATOM 531 N N . LEU A 1 71 ? -2.507 0.559 -14.076 1.00 85.06 71 LEU A N 1
ATOM 532 C CA . LEU A 1 71 ? -2.942 1.779 -14.763 1.00 85.06 71 LEU A CA 1
ATOM 533 C C . LEU A 1 71 ? -2.139 3.000 -14.308 1.00 85.06 71 LEU A C 1
ATOM 535 O O . LEU A 1 71 ? -1.638 3.755 -15.140 1.00 85.06 71 LEU A O 1
ATOM 539 N N . LEU A 1 72 ? -1.957 3.168 -12.995 1.00 85.38 72 LEU A N 1
ATOM 540 C CA . LEU A 1 72 ? -1.158 4.265 -12.444 1.00 85.38 72 LEU A CA 1
ATOM 541 C C . LEU A 1 72 ? 0.314 4.166 -12.850 1.00 85.38 72 LEU A C 1
ATOM 543 O O . LEU A 1 72 ? 0.931 5.194 -13.117 1.00 85.38 72 LEU A O 1
ATOM 547 N N . GLY A 1 73 ? 0.862 2.951 -12.960 1.00 83.44 73 GLY A N 1
ATOM 548 C CA . GLY A 1 73 ? 2.216 2.742 -13.478 1.00 83.44 73 GLY A CA 1
ATOM 549 C C . GLY A 1 73 ? 2.390 3.281 -14.901 1.00 83.44 73 GLY A C 1
ATOM 550 O O . GLY A 1 73 ? 3.349 3.994 -15.175 1.00 83.44 73 GLY A O 1
ATOM 551 N N . GLN A 1 74 ? 1.427 3.030 -15.788 1.00 78.69 74 GLN A N 1
ATOM 552 C CA . GLN A 1 74 ? 1.487 3.547 -17.158 1.00 78.69 74 GLN A CA 1
ATOM 553 C C . GLN A 1 74 ? 1.266 5.052 -17.247 1.00 78.69 74 GLN A C 1
ATOM 555 O O . GLN A 1 74 ? 1.957 5.721 -18.010 1.00 78.69 74 GLN A O 1
ATOM 560 N N . LEU A 1 75 ? 0.337 5.598 -16.458 1.00 80.00 75 LEU A N 1
ATOM 561 C CA . LEU A 1 75 ? 0.167 7.048 -16.369 1.00 80.00 75 LEU A CA 1
ATOM 562 C C . LEU A 1 75 ? 1.456 7.714 -15.876 1.00 80.00 75 LEU A C 1
ATOM 564 O O . LEU A 1 75 ? 1.813 8.782 -16.364 1.00 80.00 75 LEU A O 1
ATOM 568 N N . ALA A 1 76 ? 2.184 7.070 -14.961 1.00 82.94 76 ALA A N 1
ATOM 569 C CA . ALA A 1 76 ? 3.480 7.549 -14.500 1.00 82.94 76 ALA A CA 1
ATOM 570 C C . ALA A 1 76 ? 4.563 7.459 -15.589 1.00 82.94 76 ALA A C 1
ATOM 572 O O . ALA A 1 76 ? 5.450 8.310 -15.630 1.00 82.94 76 ALA A O 1
ATOM 573 N N . ASP A 1 77 ? 4.499 6.475 -16.484 1.00 80.62 77 ASP A N 1
ATOM 574 C CA . ASP A 1 77 ? 5.415 6.387 -17.625 1.00 80.62 77 ASP A CA 1
ATOM 575 C C . ASP A 1 77 ? 5.085 7.412 -18.728 1.00 80.62 77 ASP A C 1
ATOM 577 O O . ASP A 1 77 ? 5.996 7.927 -19.374 1.00 80.62 77 ASP A O 1
ATOM 581 N N . GLU A 1 78 ? 3.809 7.758 -18.921 1.00 78.62 78 GLU A N 1
ATOM 582 C CA . GLU A 1 78 ? 3.363 8.672 -19.981 1.00 78.62 78 GLU A CA 1
ATOM 583 C C . GLU A 1 78 ? 3.400 10.154 -19.577 1.00 78.62 78 GLU A C 1
ATOM 585 O O . GLU A 1 78 ? 3.922 10.989 -20.314 1.00 78.62 78 GLU A O 1
ATOM 590 N N . TYR A 1 79 ? 2.851 10.488 -18.407 1.00 76.88 79 TYR A N 1
ATOM 591 C CA . TYR A 1 79 ? 2.791 11.859 -17.882 1.00 76.88 79 TYR A CA 1
ATOM 592 C C . TYR A 1 79 ? 4.010 12.217 -17.021 1.00 76.88 79 TYR A C 1
ATOM 594 O O . TYR A 1 79 ? 4.152 13.352 -16.564 1.00 76.88 79 TYR A O 1
ATOM 602 N N . GLY A 1 80 ? 4.901 11.251 -16.799 1.00 75.38 80 GLY A N 1
ATOM 603 C CA . GLY A 1 80 ? 6.073 11.390 -15.953 1.00 75.38 80 GLY A CA 1
ATOM 604 C C . GLY A 1 80 ? 5.822 10.945 -14.512 1.00 75.38 80 GLY A C 1
ATOM 605 O O . GLY A 1 80 ? 4.749 11.096 -13.929 1.00 75.38 80 GLY A O 1
ATOM 606 N N . ARG A 1 81 ? 6.871 10.394 -13.900 1.00 81.75 81 ARG A N 1
ATOM 607 C CA . ARG A 1 81 ? 6.772 9.704 -12.606 1.00 81.75 81 ARG A CA 1
ATOM 608 C C . ARG A 1 81 ? 6.673 10.653 -11.414 1.00 81.75 81 ARG A C 1
ATOM 610 O O . ARG A 1 81 ? 5.976 10.351 -10.453 1.00 81.75 81 ARG A O 1
ATOM 617 N N . LYS A 1 82 ? 7.323 11.820 -11.486 1.00 80.94 82 LYS A N 1
ATOM 618 C CA . LYS A 1 82 ? 7.301 12.853 -10.435 1.00 80.94 82 LYS A CA 1
ATOM 619 C C . LYS A 1 82 ? 5.886 13.382 -10.125 1.00 80.94 82 LYS A C 1
ATOM 621 O O . LYS A 1 82 ? 5.524 13.362 -8.950 1.00 80.94 82 LYS A O 1
ATOM 626 N N . PRO A 1 83 ? 5.081 13.849 -11.104 1.00 83.31 83 PRO A N 1
ATOM 627 C CA . PRO A 1 83 ? 3.734 14.345 -10.816 1.00 83.31 83 PRO A CA 1
ATOM 628 C C . PRO A 1 83 ? 2.809 13.242 -10.293 1.00 83.31 83 PRO A C 1
ATOM 630 O O . PRO A 1 83 ? 2.076 13.479 -9.337 1.00 83.31 83 PRO A O 1
ATOM 633 N N . LEU A 1 84 ? 2.889 12.023 -10.841 1.00 85.69 84 LEU A N 1
ATOM 634 C CA . LEU A 1 84 ? 2.080 10.901 -10.357 1.00 85.69 84 LEU A CA 1
ATOM 635 C C . LEU A 1 84 ? 2.450 10.503 -8.924 1.00 85.69 84 LEU A C 1
ATOM 637 O O . LEU A 1 84 ? 1.557 10.308 -8.104 1.00 85.69 84 LEU A O 1
ATOM 641 N N . LEU A 1 85 ? 3.743 10.453 -8.590 1.00 85.31 85 LEU A N 1
ATOM 642 C CA . LEU A 1 85 ? 4.190 10.162 -7.227 1.00 85.31 85 LEU A CA 1
ATOM 643 C C . LEU A 1 85 ? 3.685 11.223 -6.238 1.00 85.31 85 LEU A C 1
ATOM 645 O O . LEU A 1 85 ? 3.141 10.861 -5.196 1.00 85.31 85 LEU A O 1
ATOM 649 N N . LEU A 1 86 ? 3.766 12.512 -6.587 1.00 86.38 86 LEU A N 1
ATOM 650 C CA . LEU A 1 86 ? 3.212 13.591 -5.762 1.00 86.38 86 LEU A CA 1
ATOM 651 C C . LEU A 1 86 ? 1.706 13.430 -5.546 1.00 86.38 86 LEU A C 1
ATOM 653 O O . LEU A 1 86 ? 1.265 13.462 -4.402 1.00 86.38 86 LEU A O 1
ATOM 657 N N . ILE A 1 87 ? 0.935 13.177 -6.607 1.00 88.19 87 ILE A N 1
ATOM 658 C CA . ILE A 1 87 ? -0.514 12.952 -6.498 1.00 88.19 87 ILE A CA 1
ATOM 659 C C . ILE A 1 87 ? -0.802 11.774 -5.559 1.00 88.19 87 ILE A C 1
ATOM 661 O O . ILE A 1 87 ? -1.594 11.918 -4.630 1.00 88.19 87 ILE A O 1
ATOM 665 N N . THR A 1 88 ? -0.128 10.634 -5.751 1.00 87.75 88 THR A N 1
ATOM 666 C CA . THR A 1 88 ? -0.352 9.433 -4.928 1.00 87.75 88 THR A CA 1
ATOM 667 C C . THR A 1 88 ? 0.041 9.618 -3.461 1.00 87.75 88 THR A C 1
ATOM 669 O O . THR A 1 88 ? -0.592 9.030 -2.590 1.00 87.75 88 THR A O 1
ATOM 672 N N . VAL A 1 89 ? 1.050 10.432 -3.146 1.00 89.00 89 VAL A N 1
ATOM 673 C CA . VAL A 1 89 ? 1.388 10.754 -1.751 1.00 89.00 89 VAL A CA 1
ATOM 674 C C . VAL A 1 89 ? 0.372 11.745 -1.180 1.00 89.00 89 VAL A C 1
ATOM 676 O O . VAL A 1 89 ? -0.123 11.545 -0.070 1.00 89.00 89 VAL A O 1
ATOM 679 N N . SER A 1 90 ? -0.014 12.772 -1.940 1.00 88.50 90 SER A N 1
ATOM 680 C CA . SER A 1 90 ? -0.961 13.797 -1.491 1.00 88.50 90 SER A CA 1
ATOM 681 C C . SER A 1 90 ? -2.348 13.237 -1.170 1.00 88.50 90 SER A C 1
ATOM 683 O O . SER A 1 90 ? -2.962 13.672 -0.196 1.00 88.50 90 SER A O 1
ATOM 685 N N . THR A 1 91 ? -2.833 12.231 -1.906 1.00 88.94 91 THR A N 1
ATOM 686 C CA . THR A 1 91 ? -4.129 11.584 -1.615 1.00 88.94 91 THR A CA 1
ATOM 687 C C . THR A 1 91 ? -4.182 10.932 -0.233 1.00 88.94 91 THR A C 1
ATOM 689 O O . THR A 1 91 ? -5.268 10.773 0.322 1.00 88.94 91 THR A O 1
ATOM 692 N N . THR A 1 92 ? -3.041 10.572 0.361 1.00 88.19 92 THR A N 1
ATOM 693 C CA . THR A 1 92 ? -2.992 9.979 1.710 1.00 88.19 92 THR A CA 1
ATOM 694 C C . THR A 1 92 ? -3.149 11.003 2.831 1.00 88.19 92 THR A C 1
ATOM 696 O O . THR A 1 92 ? -3.517 10.627 3.937 1.00 88.19 92 THR A O 1
ATOM 699 N N . ILE A 1 93 ? -2.953 12.295 2.553 1.00 90.38 93 ILE A N 1
ATOM 700 C CA . ILE A 1 93 ? -3.055 13.366 3.555 1.00 90.38 93 ILE A CA 1
ATOM 701 C C . ILE A 1 93 ? -4.514 13.568 3.985 1.00 90.38 93 ILE A C 1
ATOM 703 O O . ILE A 1 93 ? -4.801 13.708 5.171 1.00 90.38 93 ILE A O 1
ATOM 707 N N . VAL A 1 94 ? -5.438 13.520 3.023 1.00 90.12 94 VAL A N 1
ATOM 708 C CA . VAL A 1 94 ? -6.870 13.804 3.207 1.00 90.12 94 VAL A CA 1
ATOM 709 C C . VAL A 1 94 ? -7.538 12.964 4.311 1.00 90.12 94 VAL A C 1
ATOM 711 O O . VAL A 1 94 ? -8.181 13.554 5.184 1.00 90.12 94 VAL A O 1
ATOM 714 N N . PRO A 1 95 ? -7.418 11.618 4.344 1.00 90.31 95 PRO A N 1
ATOM 715 C CA . PRO A 1 95 ? -8.018 10.845 5.430 1.00 90.31 95 PRO A CA 1
ATOM 716 C C . PRO A 1 95 ? -7.420 11.222 6.794 1.00 90.31 95 PRO A C 1
ATOM 718 O O . PRO A 1 95 ? -8.156 11.356 7.768 1.00 90.31 95 PRO A O 1
ATOM 721 N N . PHE A 1 96 ? -6.110 11.468 6.887 1.00 88.62 96 PHE A N 1
ATOM 722 C CA . PHE A 1 96 ? -5.487 11.826 8.164 1.00 88.62 96 PHE A CA 1
ATOM 723 C C . PHE A 1 96 ? -5.916 13.203 8.678 1.00 88.62 96 PHE A C 1
ATOM 725 O O . PHE A 1 96 ? -6.137 13.352 9.879 1.00 88.62 96 PHE A O 1
ATOM 732 N N . THR A 1 97 ? -6.100 14.191 7.797 1.00 90.12 97 THR A N 1
ATOM 733 C CA . THR A 1 97 ? -6.598 15.512 8.214 1.00 90.12 97 THR A CA 1
ATOM 734 C C . THR A 1 97 ? -8.034 15.445 8.723 1.00 90.12 97 THR A C 1
ATOM 736 O O . THR A 1 97 ? -8.372 16.150 9.669 1.00 90.12 97 THR A O 1
ATOM 739 N N . LEU A 1 98 ? -8.868 14.571 8.148 1.00 92.06 98 LEU A N 1
ATOM 740 C CA . LEU A 1 98 ? -10.241 14.370 8.614 1.00 92.06 98 LEU A CA 1
ATOM 741 C C . LEU A 1 98 ? -10.279 13.779 10.030 1.00 92.06 98 LEU A C 1
ATOM 743 O O . LEU A 1 98 ? -11.004 14.289 10.882 1.00 92.06 98 LEU A O 1
ATOM 747 N N . LEU A 1 99 ? -9.455 12.760 10.300 1.00 89.12 99 LEU A N 1
ATOM 748 C CA . LEU A 1 99 ? -9.378 12.124 11.622 1.00 89.12 99 LEU A CA 1
ATOM 749 C C . LEU A 1 99 ? -8.836 13.072 12.707 1.00 89.12 99 LEU A C 1
ATOM 751 O O . LEU A 1 99 ? -9.186 12.942 13.879 1.00 89.12 99 LEU A O 1
ATOM 755 N N . ALA A 1 100 ? -7.980 14.025 12.327 1.00 89.25 100 ALA A N 1
ATOM 756 C CA . ALA A 1 100 ? -7.458 15.041 13.238 1.00 89.25 100 ALA A CA 1
ATOM 757 C C . ALA A 1 100 ? -8.505 16.102 13.624 1.00 89.25 100 ALA A C 1
ATOM 759 O O . ALA A 1 100 ? -8.370 16.728 14.672 1.00 89.25 100 ALA A O 1
ATOM 760 N N . PHE A 1 101 ? -9.530 16.314 12.793 1.00 90.81 101 PHE A N 1
ATOM 761 C CA . PHE A 1 101 ? -10.532 17.357 13.011 1.00 90.81 101 PHE A CA 1
ATOM 762 C C . PHE A 1 101 ? -11.569 16.954 14.063 1.00 90.81 101 PHE A C 1
ATOM 764 O O . PHE A 1 101 ? -11.878 17.728 14.967 1.00 90.81 101 PHE A O 1
ATOM 771 N N . ASN A 1 102 ? -12.116 15.742 13.947 1.00 90.69 102 ASN A N 1
ATOM 772 C CA . ASN A 1 102 ? -13.086 15.207 14.894 1.00 90.69 102 ASN A CA 1
ATOM 773 C C . ASN A 1 102 ? -13.021 13.672 14.917 1.00 90.69 102 ASN A C 1
ATOM 775 O O . ASN A 1 102 ? -12.782 13.036 13.892 1.00 90.69 102 ASN A O 1
ATOM 779 N N . GLN A 1 103 ? -13.249 13.084 16.090 1.00 88.94 103 GLN A N 1
ATOM 780 C CA . GLN A 1 103 ? -13.163 11.642 16.351 1.00 88.94 103 GLN A CA 1
ATOM 781 C C . GLN A 1 103 ? -14.532 11.022 16.661 1.00 88.94 103 GLN A C 1
ATOM 783 O O . GLN A 1 103 ? -14.618 9.982 17.309 1.00 88.94 103 GLN A O 1
ATOM 788 N N . SER A 1 104 ? -15.618 11.659 16.222 1.00 92.75 104 SER A N 1
ATOM 789 C CA . SER A 1 104 ? -16.951 11.070 16.329 1.00 92.75 104 SER A CA 1
ATOM 790 C C . SER A 1 104 ? -17.121 9.884 15.372 1.00 92.75 104 SER A C 1
ATOM 792 O O . SER A 1 104 ? -16.393 9.742 14.386 1.00 92.75 104 SER A O 1
ATOM 794 N N . GLN A 1 105 ? -18.119 9.044 15.646 1.00 89.94 105 GLN A N 1
ATOM 795 C CA . GLN A 1 105 ? -18.458 7.865 14.846 1.00 89.94 105 GLN A CA 1
ATOM 796 C C . GLN A 1 105 ? -18.599 8.186 13.344 1.00 89.94 105 GLN A C 1
ATOM 798 O O . GLN A 1 105 ? -17.985 7.521 12.513 1.00 89.94 105 GLN A O 1
ATOM 803 N N . GLU A 1 106 ? -19.308 9.264 12.995 1.00 90.88 106 GLU A N 1
ATOM 804 C CA . GLU A 1 106 ? -19.488 9.717 11.605 1.00 90.88 106 GLU A CA 1
ATOM 805 C C . GLU A 1 106 ? -18.161 10.057 10.908 1.00 90.88 106 GLU A C 1
ATOM 807 O O . GLU A 1 106 ? -17.934 9.699 9.750 1.00 90.88 106 GLU A O 1
ATOM 812 N N . PHE A 1 107 ? -17.241 10.715 11.622 1.00 92.00 107 PHE A N 1
ATOM 813 C CA . PHE A 1 107 ? -15.928 11.059 11.076 1.00 92.00 107 PHE A CA 1
ATOM 814 C C . PHE A 1 107 ? -15.046 9.821 10.913 1.00 92.00 107 PHE A C 1
ATOM 816 O O . PHE A 1 107 ? -14.298 9.733 9.942 1.00 92.00 107 PHE A O 1
ATOM 823 N N . VAL A 1 108 ? -15.161 8.830 11.801 1.00 91.94 108 VAL A N 1
ATOM 824 C CA . VAL A 1 108 ? -14.458 7.549 11.647 1.00 91.94 108 VAL A CA 1
ATOM 825 C C . VAL A 1 108 ? -14.963 6.792 10.416 1.00 91.94 108 VAL A C 1
ATOM 827 O O . VAL A 1 108 ? -14.152 6.276 9.643 1.00 91.94 108 VAL A O 1
ATOM 830 N N . TYR A 1 109 ? -16.269 6.795 10.152 1.00 91.81 109 TYR A N 1
ATOM 831 C CA . TYR A 1 109 ? -16.820 6.225 8.921 1.00 91.81 109 TYR A CA 1
ATOM 832 C C . TYR A 1 109 ? -16.341 6.955 7.662 1.00 91.81 109 TYR A C 1
ATOM 834 O O . TYR A 1 109 ? -15.853 6.315 6.723 1.00 91.81 109 TYR A O 1
ATOM 842 N N . ALA A 1 110 ? -16.398 8.289 7.655 1.00 93.19 110 ALA A N 1
ATOM 843 C CA . ALA A 1 110 ? -15.878 9.096 6.551 1.00 93.19 110 ALA A CA 1
ATOM 844 C C . ALA A 1 110 ? -14.372 8.859 6.326 1.00 93.19 110 ALA A C 1
ATOM 846 O O . ALA A 1 110 ? -13.923 8.725 5.183 1.00 93.19 110 ALA A O 1
ATOM 847 N N . TYR A 1 111 ? -13.599 8.729 7.408 1.00 93.38 111 TYR A N 1
ATOM 848 C CA . TYR A 1 111 ? -12.187 8.359 7.371 1.00 93.38 111 TYR A CA 1
ATOM 849 C C . TYR A 1 111 ? -11.974 7.016 6.669 1.00 93.38 111 TYR A C 1
ATOM 851 O O . TYR A 1 111 ? -11.129 6.935 5.779 1.00 93.38 111 TYR A O 1
ATOM 859 N N . TYR A 1 112 ? -12.742 5.978 7.014 1.00 92.44 112 TYR A N 1
ATOM 860 C CA . TYR A 1 112 ? -12.622 4.656 6.393 1.00 92.44 112 TYR A CA 1
ATOM 861 C C . TYR A 1 112 ? -12.920 4.682 4.889 1.00 92.44 112 TYR A C 1
ATOM 863 O O . TYR A 1 112 ? -12.186 4.067 4.108 1.00 92.44 112 TYR A O 1
ATOM 871 N N . VAL A 1 113 ? -13.936 5.435 4.460 1.00 93.62 113 VAL A N 1
ATOM 872 C CA . VAL A 1 113 ? -14.266 5.600 3.034 1.00 93.62 113 VAL A CA 1
ATOM 873 C C . VAL A 1 113 ? -13.129 6.300 2.288 1.00 93.62 113 VAL A C 1
ATOM 875 O O . VAL A 1 113 ? -12.607 5.764 1.306 1.00 93.62 113 VAL A O 1
ATOM 878 N N . LEU A 1 114 ? -12.688 7.463 2.776 1.00 93.12 114 LEU A N 1
ATOM 879 C CA . LEU A 1 114 ? -11.607 8.223 2.141 1.00 93.12 114 LEU A CA 1
ATOM 880 C C . LEU A 1 114 ? -10.299 7.438 2.139 1.00 93.12 114 LEU A C 1
ATOM 882 O O . LEU A 1 114 ? -9.612 7.381 1.121 1.00 93.12 114 LEU A O 1
ATOM 886 N N . ARG A 1 115 ? -9.978 6.764 3.244 1.00 92.25 115 ARG A N 1
ATOM 887 C CA . ARG A 1 115 ? -8.786 5.927 3.343 1.00 92.25 115 ARG A CA 1
ATOM 888 C C . ARG A 1 115 ? -8.829 4.752 2.378 1.00 92.25 115 ARG A C 1
ATOM 890 O O . ARG A 1 115 ? -7.789 4.416 1.823 1.00 92.25 115 ARG A O 1
ATOM 897 N N . THR A 1 116 ? -9.992 4.146 2.148 1.00 92.50 116 THR A N 1
ATOM 898 C CA . THR A 1 116 ? -10.151 3.079 1.148 1.00 92.50 116 THR A CA 1
ATOM 899 C C . THR A 1 116 ? -9.777 3.593 -0.240 1.00 92.50 116 THR A C 1
ATOM 901 O O . THR A 1 116 ? -8.940 2.989 -0.910 1.00 92.50 116 THR A O 1
ATOM 904 N N . ILE A 1 117 ? -10.317 4.749 -0.638 1.00 92.19 117 ILE A N 1
ATOM 905 C CA . ILE A 1 117 ? -10.009 5.385 -1.927 1.00 92.19 117 ILE A CA 1
ATOM 906 C C . ILE A 1 117 ? -8.513 5.715 -2.020 1.00 92.19 117 ILE A C 1
ATOM 908 O O . ILE A 1 117 ? -7.853 5.339 -2.992 1.00 92.19 117 ILE A O 1
ATOM 912 N N . SER A 1 118 ? -7.946 6.345 -0.988 1.00 91.88 118 SER A N 1
ATOM 913 C CA . SER A 1 118 ? -6.519 6.670 -0.947 1.00 91.88 118 SER A CA 1
ATOM 914 C C . SER A 1 118 ? -5.647 5.415 -1.020 1.00 91.88 118 SER A C 1
ATOM 916 O O . SER A 1 118 ? -4.663 5.400 -1.747 1.00 91.88 118 SER A O 1
ATOM 918 N N . TYR A 1 119 ? -5.998 4.326 -0.337 1.00 90.62 119 TYR A N 1
ATOM 919 C CA . TYR A 1 119 ? -5.214 3.085 -0.348 1.00 90.62 119 TYR A CA 1
ATOM 920 C C . TYR A 1 119 ? -5.265 2.338 -1.679 1.00 90.62 119 TYR A C 1
ATOM 922 O O . TYR A 1 119 ? -4.258 1.735 -2.064 1.00 90.62 119 TYR A O 1
ATOM 930 N N . ILE A 1 120 ? -6.393 2.401 -2.391 1.00 91.06 120 ILE A N 1
ATOM 931 C CA . ILE A 1 120 ? -6.509 1.887 -3.762 1.00 91.06 120 ILE A CA 1
ATOM 932 C C . ILE A 1 120 ? -5.515 2.609 -4.682 1.00 91.06 120 ILE A C 1
ATOM 934 O O . ILE A 1 120 ? -4.862 1.971 -5.507 1.00 91.06 120 ILE A O 1
ATOM 938 N N . ILE A 1 121 ? -5.364 3.923 -4.505 1.00 88.62 121 ILE A N 1
ATOM 939 C CA . ILE A 1 121 ? -4.492 4.763 -5.331 1.00 88.62 121 ILE A CA 1
ATOM 940 C C . ILE A 1 121 ? -3.017 4.647 -4.907 1.00 88.62 121 ILE A C 1
ATOM 942 O O . ILE A 1 121 ? -2.141 4.561 -5.765 1.00 88.62 121 ILE A O 1
ATOM 946 N N . SER A 1 122 ? -2.720 4.625 -3.605 1.00 84.94 122 SER A N 1
ATOM 947 C CA . SER A 1 122 ? -1.390 4.971 -3.076 1.00 84.94 122 SER A CA 1
ATOM 948 C C . SER A 1 122 ? -0.542 3.780 -2.616 1.00 84.94 122 SER A C 1
ATOM 950 O O . SER A 1 122 ? 0.620 3.671 -2.999 1.00 84.94 122 SER A O 1
ATOM 952 N N . GLN A 1 123 ? -1.094 2.857 -1.822 1.00 77.69 123 GLN A N 1
ATOM 953 C CA . GLN A 1 123 ? -0.295 1.939 -0.987 1.00 77.69 123 GLN A CA 1
ATOM 954 C C . GLN A 1 123 ? 0.539 0.911 -1.791 1.00 77.69 123 GLN A C 1
ATOM 956 O O . GLN A 1 123 ? 1.525 0.383 -1.290 1.00 77.69 123 GLN A O 1
ATOM 961 N N . GLY A 1 124 ? 0.167 0.614 -3.044 1.00 78.25 124 GLY A N 1
ATOM 962 C CA . GLY A 1 124 ? 0.998 -0.177 -3.971 1.00 78.25 124 GLY A CA 1
ATOM 963 C C . GLY A 1 124 ? 1.746 0.682 -4.995 1.00 78.25 124 GLY A C 1
ATOM 964 O O . GLY A 1 124 ? 2.898 0.412 -5.331 1.00 78.25 124 GLY A O 1
ATOM 965 N N . SER A 1 125 ? 1.095 1.743 -5.471 1.00 83.50 125 SER A N 1
ATOM 966 C CA . SER A 1 125 ? 1.591 2.579 -6.565 1.00 83.50 125 SER A CA 1
ATOM 967 C C . SER A 1 125 ? 2.798 3.404 -6.158 1.00 83.50 125 SER A C 1
ATOM 969 O O . SER A 1 125 ? 3.728 3.520 -6.950 1.00 83.50 125 SER A O 1
ATOM 971 N N . ILE A 1 126 ? 2.837 3.905 -4.918 1.00 86.12 126 ILE A N 1
ATOM 972 C CA . ILE A 1 126 ? 3.988 4.649 -4.393 1.00 86.12 126 ILE A CA 1
ATOM 973 C C . ILE A 1 126 ? 5.247 3.782 -4.465 1.00 86.12 126 ILE A C 1
ATOM 975 O O . ILE A 1 126 ? 6.258 4.230 -4.998 1.00 86.12 126 ILE A O 1
ATOM 979 N N . PHE A 1 127 ? 5.179 2.529 -3.998 1.00 85.06 127 PHE A N 1
ATOM 980 C CA . PHE A 1 127 ? 6.325 1.618 -4.022 1.00 85.06 127 PHE A CA 1
ATOM 981 C C . PHE A 1 127 ? 6.771 1.306 -5.456 1.00 85.06 127 PHE A C 1
ATOM 983 O O . PHE A 1 127 ? 7.946 1.456 -5.783 1.00 85.06 127 PHE A O 1
ATOM 990 N N . CYS A 1 128 ? 5.839 0.938 -6.342 1.00 82.38 128 CYS A N 1
ATOM 991 C CA . CYS A 1 128 ? 6.170 0.607 -7.729 1.00 82.38 128 CYS A CA 1
ATOM 992 C C . CYS A 1 128 ? 6.739 1.804 -8.510 1.00 82.38 128 CYS A C 1
ATOM 994 O O . CYS A 1 128 ? 7.750 1.656 -9.197 1.00 82.38 128 CYS A O 1
ATOM 996 N N . ILE A 1 129 ? 6.131 2.991 -8.387 1.00 83.88 129 ILE A N 1
ATOM 997 C CA . ILE A 1 129 ? 6.595 4.212 -9.064 1.00 83.88 129 ILE A CA 1
ATOM 998 C C . ILE A 1 129 ? 7.949 4.651 -8.494 1.00 83.88 129 ILE A C 1
ATOM 1000 O O . ILE A 1 129 ? 8.830 5.029 -9.265 1.00 83.88 129 ILE A O 1
ATOM 1004 N N . ALA A 1 130 ? 8.149 4.558 -7.175 1.00 82.94 130 ALA A N 1
ATOM 1005 C CA . ALA A 1 130 ? 9.420 4.881 -6.534 1.00 82.94 130 ALA A CA 1
ATOM 1006 C C . ALA A 1 130 ? 10.555 3.965 -7.002 1.00 82.94 130 ALA A C 1
ATOM 1008 O O . ALA A 1 130 ? 11.610 4.464 -7.387 1.00 82.94 130 ALA A O 1
ATOM 1009 N N . VAL A 1 131 ? 10.338 2.645 -7.028 1.00 84.94 131 VAL A N 1
ATOM 1010 C CA . VAL A 1 131 ? 11.339 1.684 -7.521 1.00 84.94 131 VAL A CA 1
ATOM 1011 C C . VAL A 1 131 ? 11.657 1.953 -8.987 1.00 84.94 131 VAL A C 1
ATOM 1013 O O . VAL A 1 131 ? 12.827 2.046 -9.348 1.00 84.94 131 VAL A O 1
ATOM 1016 N N . ALA A 1 132 ? 10.639 2.158 -9.827 1.00 83.12 132 ALA A N 1
ATOM 1017 C CA . ALA A 1 132 ? 10.856 2.495 -11.229 1.00 83.12 132 ALA A CA 1
ATOM 1018 C C . ALA A 1 132 ? 11.684 3.784 -11.367 1.00 83.12 132 ALA A C 1
ATOM 1020 O O . ALA A 1 132 ? 12.654 3.831 -12.125 1.00 83.12 132 ALA A O 1
ATOM 1021 N N . TYR A 1 133 ? 11.340 4.832 -10.614 1.00 82.44 133 TYR A N 1
ATOM 1022 C CA . TYR A 1 133 ? 12.068 6.101 -10.614 1.00 82.44 133 TYR A CA 1
ATOM 1023 C C . TYR A 1 133 ? 13.522 5.941 -10.142 1.00 82.44 133 TYR A C 1
ATOM 1025 O O . TYR A 1 133 ? 14.425 6.470 -10.788 1.00 82.44 133 TYR A O 1
ATOM 1033 N N . ALA A 1 134 ? 13.761 5.157 -9.088 1.00 83.38 134 ALA A N 1
ATOM 1034 C CA . ALA A 1 134 ? 15.097 4.848 -8.585 1.00 83.38 134 ALA A CA 1
ATOM 1035 C C . ALA A 1 134 ? 15.945 4.088 -9.618 1.00 83.38 134 ALA A C 1
ATOM 1037 O O . ALA A 1 134 ? 17.091 4.466 -9.856 1.00 83.38 134 ALA A O 1
ATOM 1038 N N . VAL A 1 135 ? 15.375 3.076 -10.284 1.00 83.62 135 VAL A N 1
ATOM 1039 C CA . VAL A 1 135 ? 16.049 2.330 -11.362 1.00 83.62 135 VAL A CA 1
ATOM 1040 C C . VAL A 1 135 ? 16.396 3.253 -12.528 1.00 83.62 135 VAL A C 1
ATOM 1042 O O . VAL A 1 135 ? 17.509 3.195 -13.039 1.00 83.62 135 VAL A O 1
ATOM 1045 N N . SER A 1 136 ? 15.489 4.147 -12.930 1.00 79.81 136 SER A N 1
ATOM 1046 C CA . SER A 1 136 ? 15.782 5.113 -13.994 1.00 79.81 136 SER A CA 1
ATOM 1047 C C . SER A 1 136 ? 16.897 6.083 -13.620 1.00 79.81 136 SER A C 1
ATOM 1049 O O . SER A 1 136 ? 17.749 6.347 -14.460 1.00 79.81 136 SER A O 1
ATOM 1051 N N . ILE A 1 137 ? 16.939 6.573 -12.378 1.00 81.12 137 ILE A N 1
ATOM 1052 C CA . ILE A 1 137 ? 18.064 7.386 -11.897 1.00 81.12 137 ILE A CA 1
ATOM 1053 C C . ILE A 1 137 ? 19.366 6.577 -11.946 1.00 81.12 137 ILE A C 1
ATOM 1055 O O . ILE A 1 137 ? 20.364 7.072 -12.460 1.00 81.12 137 ILE A O 1
ATOM 1059 N N . ALA A 1 138 ? 19.356 5.333 -11.460 1.00 80.56 138 ALA A N 1
ATOM 1060 C CA . ALA A 1 138 ? 20.539 4.476 -11.454 1.00 80.56 138 ALA A CA 1
ATOM 1061 C C . ALA A 1 138 ? 21.063 4.208 -12.874 1.00 80.56 138 ALA A C 1
ATOM 1063 O O . ALA A 1 138 ? 22.259 4.336 -13.116 1.00 80.56 138 ALA A O 1
ATOM 1064 N N . LEU A 1 139 ? 20.174 3.914 -13.830 1.00 79.38 139 LEU A N 1
ATOM 1065 C CA . LEU A 1 139 ? 20.538 3.748 -15.239 1.00 79.38 139 LEU A CA 1
ATOM 1066 C C . LEU A 1 139 ? 21.068 5.050 -15.852 1.00 79.38 139 LEU A C 1
ATOM 1068 O O . LEU A 1 139 ? 22.061 5.013 -16.570 1.00 79.38 139 LEU A O 1
ATOM 1072 N N . LEU A 1 140 ? 20.458 6.199 -15.544 1.00 76.56 140 LEU A N 1
ATOM 1073 C CA . LEU A 1 140 ? 20.927 7.504 -16.022 1.00 76.56 140 LEU A CA 1
ATOM 1074 C C . LEU A 1 140 ? 22.302 7.896 -15.469 1.00 76.56 140 LEU A C 1
ATOM 1076 O O . LEU A 1 140 ? 22.978 8.692 -16.105 1.00 76.56 140 LEU A O 1
ATOM 1080 N N . ILE A 1 141 ? 22.720 7.361 -14.320 1.00 76.12 141 ILE A N 1
ATOM 1081 C CA . ILE A 1 141 ? 24.075 7.551 -13.777 1.00 76.12 141 ILE A CA 1
ATOM 1082 C C . ILE A 1 141 ? 25.038 6.518 -14.374 1.00 76.12 141 ILE A C 1
ATOM 1084 O O . ILE A 1 141 ? 26.140 6.860 -14.793 1.00 76.12 141 ILE A O 1
ATOM 1088 N N . PHE A 1 142 ? 24.616 5.254 -14.453 1.00 79.31 142 PHE A N 1
ATOM 1089 C CA . PHE A 1 142 ? 25.452 4.151 -14.922 1.00 79.31 142 PHE A CA 1
ATOM 1090 C C . PHE A 1 142 ? 25.797 4.257 -16.412 1.00 79.31 142 PHE A C 1
ATOM 1092 O O . PHE A 1 142 ? 26.940 4.015 -16.789 1.00 79.31 142 PHE A O 1
ATOM 1099 N N . VAL A 1 143 ? 24.835 4.633 -17.261 1.00 74.69 143 VAL A N 1
ATOM 1100 C CA . VAL A 1 143 ? 25.026 4.696 -18.719 1.00 74.69 143 VAL A CA 1
ATOM 1101 C C . VAL A 1 143 ? 26.106 5.716 -19.119 1.00 74.69 143 VAL A C 1
ATOM 1103 O O . VAL A 1 143 ? 27.000 5.327 -19.865 1.00 74.69 143 VAL A O 1
ATOM 1106 N N . PRO A 1 144 ? 26.120 6.971 -18.626 1.00 73.00 144 PRO A N 1
ATOM 1107 C CA . PRO A 1 144 ? 27.198 7.919 -18.913 1.00 73.00 144 PRO A CA 1
ATOM 1108 C C . PRO A 1 144 ? 28.563 7.466 -18.396 1.00 73.00 144 PRO A C 1
ATOM 1110 O O . PRO A 1 144 ? 29.543 7.590 -19.122 1.00 73.00 144 PRO A O 1
ATOM 1113 N N . VAL A 1 145 ? 28.628 6.900 -17.184 1.00 76.44 145 VAL A N 1
ATOM 1114 C CA . VAL A 1 145 ? 29.878 6.358 -16.624 1.00 76.44 145 VAL A CA 1
ATOM 1115 C C . VAL A 1 145 ? 30.403 5.235 -17.518 1.00 76.44 145 VAL A C 1
ATOM 1117 O O . VAL A 1 145 ? 31.565 5.248 -17.908 1.00 76.44 145 VAL A O 1
ATOM 1120 N N . TYR A 1 146 ? 29.541 4.300 -17.920 1.00 79.19 146 TYR A N 1
ATOM 1121 C CA . TYR A 1 146 ? 29.902 3.229 -18.845 1.00 79.19 146 TYR A CA 1
ATOM 1122 C C . TYR A 1 146 ? 30.368 3.770 -20.206 1.00 79.19 146 TYR A C 1
ATOM 1124 O O . TYR A 1 146 ? 31.413 3.353 -20.701 1.00 79.19 146 TYR A O 1
ATOM 1132 N N . MET A 1 147 ? 29.646 4.732 -20.790 1.00 75.31 147 MET A N 1
ATOM 1133 C CA . MET A 1 147 ? 30.015 5.357 -22.068 1.00 75.31 147 MET A CA 1
ATOM 1134 C C . MET A 1 147 ? 31.375 6.060 -21.977 1.00 75.31 147 MET A C 1
ATOM 1136 O O . MET A 1 147 ? 32.189 5.908 -22.878 1.00 75.31 147 MET A O 1
ATOM 1140 N N . GLN A 1 148 ? 31.657 6.750 -20.868 1.00 70.38 148 GLN A N 1
ATOM 1141 C CA . GLN A 1 148 ? 32.931 7.432 -20.625 1.00 70.38 148 GLN A CA 1
ATOM 1142 C C . GLN A 1 148 ? 34.123 6.462 -20.527 1.00 70.38 148 GLN A C 1
ATOM 1144 O O . GLN A 1 148 ? 35.243 6.840 -20.862 1.00 70.38 148 GLN A O 1
ATOM 1149 N N . PHE A 1 149 ? 33.897 5.224 -20.076 1.00 76.69 149 PHE A N 1
ATOM 1150 C CA . PHE A 1 149 ? 34.940 4.198 -19.982 1.00 76.69 149 PHE A CA 1
ATOM 1151 C C . PHE A 1 149 ? 35.085 3.339 -21.247 1.00 76.69 149 PHE A C 1
ATOM 1153 O O . PHE A 1 149 ? 36.190 2.873 -21.521 1.00 76.69 149 PHE A O 1
ATOM 1160 N N . PHE A 1 150 ? 34.000 3.097 -21.993 1.00 76.19 150 PHE A N 1
ATOM 1161 C CA . PHE A 1 150 ? 33.968 2.054 -23.028 1.00 76.19 150 PHE A CA 1
ATOM 1162 C C . PHE A 1 150 ? 33.587 2.526 -24.436 1.00 76.19 150 PHE A C 1
ATOM 1164 O O . PHE A 1 150 ? 33.858 1.791 -25.386 1.00 76.19 150 PHE A O 1
ATOM 1171 N N . LEU A 1 151 ? 32.985 3.708 -24.613 1.00 59.75 151 LEU A N 1
ATOM 1172 C CA . LEU A 1 151 ? 32.632 4.214 -25.942 1.00 59.75 151 LEU A CA 1
ATOM 1173 C C . LEU A 1 151 ? 33.589 5.315 -26.413 1.00 59.75 151 LEU A C 1
ATOM 1175 O O . LEU A 1 151 ? 33.796 6.320 -25.742 1.00 59.75 151 LEU A O 1
ATOM 1179 N N . VAL A 1 152 ? 34.110 5.139 -27.629 1.00 61.72 152 VAL A N 1
ATOM 1180 C CA . VAL A 1 152 ? 34.694 6.212 -28.445 1.00 61.72 152 VAL A CA 1
ATOM 1181 C C . VAL A 1 152 ? 33.562 6.869 -29.239 1.00 61.72 152 VAL A C 1
ATOM 1183 O O . VAL A 1 152 ? 32.699 6.175 -29.776 1.00 61.72 152 VAL A O 1
ATOM 1186 N N . GLU A 1 153 ? 33.543 8.203 -29.277 1.00 54.41 153 GLU A N 1
ATOM 1187 C CA . GLU A 1 153 ? 32.477 9.004 -29.892 1.00 54.41 153 GLU A CA 1
ATOM 1188 C C . GLU A 1 153 ? 32.296 8.741 -31.396 1.00 54.41 153 GLU A C 1
ATOM 1190 O O . GLU A 1 153 ? 33.240 8.832 -32.180 1.00 54.41 153 GLU A O 1
ATOM 1195 N N . THR A 1 154 ? 31.041 8.543 -31.810 1.00 53.88 154 THR A N 1
ATOM 1196 C CA . THR A 1 154 ? 30.581 8.707 -33.199 1.00 53.88 154 THR A CA 1
ATOM 1197 C C . THR A 1 154 ? 29.214 9.412 -33.210 1.00 53.88 154 THR A C 1
ATOM 1199 O O . THR A 1 154 ? 28.260 8.924 -32.606 1.00 53.88 154 THR A O 1
ATOM 1202 N N . VAL A 1 155 ? 29.160 10.581 -33.863 1.00 60.28 155 VAL A N 1
ATOM 1203 C CA . VAL A 1 155 ? 28.037 11.546 -34.051 1.00 60.28 155 VAL A CA 1
ATOM 1204 C C . VAL A 1 155 ? 26.931 10.919 -34.952 1.00 60.28 155 VAL A C 1
ATOM 1206 O O . VAL A 1 155 ? 27.246 9.982 -35.676 1.00 60.28 155 VAL A O 1
ATOM 1209 N N . GLU A 1 156 ? 25.628 11.255 -35.012 1.00 45.34 156 GLU A N 1
ATOM 1210 C CA . GLU A 1 156 ? 24.786 12.441 -34.739 1.00 45.34 156 GLU A CA 1
ATOM 1211 C C . GLU A 1 156 ? 23.367 12.014 -34.273 1.00 45.34 156 GLU A C 1
ATOM 1213 O O . GLU A 1 156 ? 22.909 10.918 -34.597 1.00 45.34 156 GLU A O 1
ATOM 1218 N N . SER A 1 157 ? 22.640 12.874 -33.543 1.00 40.53 157 SER A N 1
ATOM 1219 C CA . SER A 1 157 ? 21.278 12.600 -33.033 1.00 40.53 157 SER A CA 1
ATOM 1220 C C . SER A 1 157 ? 20.159 13.123 -33.946 1.00 40.53 157 SER A C 1
ATOM 1222 O O . SER A 1 157 ? 20.182 14.269 -34.383 1.00 40.53 157 SER A O 1
ATOM 1224 N N . ALA A 1 158 ? 19.133 12.294 -34.166 1.00 36.38 158 ALA A N 1
ATOM 1225 C CA . ALA A 1 158 ? 17.950 12.595 -34.979 1.00 36.38 158 ALA A CA 1
ATOM 1226 C C . ALA A 1 158 ? 16.836 13.339 -34.196 1.00 36.38 158 ALA A C 1
ATOM 1228 O O . ALA A 1 158 ? 16.702 13.151 -32.982 1.00 36.38 158 ALA A O 1
ATOM 1229 N N . PRO A 1 159 ? 15.992 14.153 -34.866 1.00 38.72 159 PRO A N 1
ATOM 1230 C CA . PRO A 1 159 ? 15.012 15.011 -34.203 1.00 38.72 159 PRO A CA 1
ATOM 1231 C C . PRO A 1 159 ? 13.735 14.260 -33.786 1.00 38.72 159 PRO A C 1
ATOM 1233 O O . PRO A 1 159 ? 13.212 13.402 -34.501 1.00 38.72 159 PRO A O 1
ATOM 1236 N N . ARG A 1 160 ? 13.206 14.627 -32.613 1.00 40.06 160 ARG A N 1
ATOM 1237 C CA . ARG A 1 160 ? 12.011 14.052 -31.978 1.00 40.06 160 ARG A CA 1
ATOM 1238 C C . ARG A 1 160 ? 10.741 14.729 -32.506 1.00 40.06 160 ARG A C 1
ATOM 1240 O O . ARG A 1 160 ? 10.644 15.952 -32.503 1.00 40.06 160 ARG A O 1
ATOM 1247 N N . LYS A 1 161 ? 9.769 13.930 -32.956 1.00 34.22 161 LYS A N 1
ATOM 1248 C CA . LYS A 1 161 ? 8.485 14.392 -33.502 1.00 34.22 161 LYS A CA 1
ATOM 1249 C C . LYS A 1 161 ? 7.385 14.182 -32.459 1.00 34.22 161 LYS A C 1
ATOM 1251 O O . LYS A 1 161 ? 7.002 13.044 -32.201 1.00 34.22 161 LYS A O 1
ATOM 1256 N N . ASP A 1 162 ? 6.897 15.267 -31.868 1.00 43.03 162 ASP A N 1
ATOM 1257 C CA . ASP A 1 162 ? 5.731 15.244 -30.984 1.00 43.03 162 ASP A CA 1
ATOM 1258 C C . ASP A 1 162 ? 4.451 15.357 -31.819 1.00 43.03 162 ASP A C 1
ATOM 1260 O O . ASP A 1 162 ? 4.312 16.252 -32.653 1.00 43.03 162 ASP A O 1
ATOM 1264 N N . GLN A 1 163 ? 3.515 14.429 -31.611 1.00 40.72 163 GLN A N 1
ATOM 1265 C CA . GLN A 1 163 ? 2.193 14.478 -32.230 1.00 40.72 163 GLN A CA 1
ATOM 1266 C C . GLN A 1 163 ? 1.114 14.338 -31.154 1.00 40.72 163 GLN A C 1
ATOM 1268 O O . GLN A 1 163 ? 0.813 13.250 -30.658 1.00 40.72 163 GLN A O 1
ATOM 1273 N N . GLU A 1 164 ? 0.555 15.490 -30.787 1.00 63.19 164 GLU A N 1
ATOM 1274 C CA . GLU A 1 164 ? -0.638 15.641 -29.960 1.00 63.19 164 GLU A CA 1
ATOM 1275 C C . GLU A 1 164 ? -1.862 15.029 -30.652 1.00 63.19 164 GLU A C 1
ATOM 1277 O O . GLU A 1 164 ? -2.181 15.357 -31.795 1.00 63.19 164 GLU A O 1
ATOM 1282 N N . SER A 1 165 ? -2.607 14.180 -29.938 1.00 44.16 165 SER A N 1
ATOM 1283 C CA . SER A 1 165 ? -4.033 13.997 -30.223 1.00 44.16 165 SER A CA 1
ATOM 1284 C C . SER A 1 165 ? -4.817 13.558 -28.978 1.00 44.16 165 SER A C 1
ATOM 1286 O O . SER A 1 165 ? -4.461 12.604 -28.289 1.00 44.16 165 SER A O 1
ATOM 1288 N N . SER A 1 166 ? -5.878 14.328 -28.707 1.00 55.72 166 SER A N 1
ATOM 1289 C CA . SER A 1 166 ? -7.032 14.117 -27.815 1.00 55.72 166 SER A CA 1
ATOM 1290 C C . SER A 1 166 ? -6.861 13.113 -26.659 1.00 55.72 166 SER A C 1
ATOM 1292 O O . SER A 1 166 ? -7.056 11.902 -26.813 1.00 55.72 166 SER A O 1
ATOM 1294 N N . GLY A 1 167 ? -6.577 13.646 -25.463 1.00 64.00 167 GLY A N 1
ATOM 1295 C CA . GLY A 1 167 ? -6.266 12.893 -24.240 1.00 64.00 167 GLY A CA 1
ATOM 1296 C C . GLY A 1 167 ? -7.274 11.809 -23.834 1.00 64.00 167 GLY A C 1
ATOM 1297 O O . GLY A 1 167 ? -6.874 10.817 -23.235 1.00 64.00 167 GLY A O 1
ATOM 1298 N N . LEU A 1 168 ? -8.550 11.917 -24.222 1.00 64.12 168 LEU A N 1
ATOM 1299 C CA . LEU A 1 168 ? -9.564 10.903 -23.904 1.00 64.12 168 LEU A CA 1
ATOM 1300 C C . LEU A 1 168 ? -9.440 9.644 -24.783 1.00 64.12 168 LEU A C 1
ATOM 1302 O O . LEU A 1 168 ? -9.480 8.524 -24.277 1.00 64.12 168 LEU A O 1
ATOM 1306 N N . LYS A 1 169 ? -9.228 9.811 -26.099 1.00 69.31 169 LYS A N 1
ATOM 1307 C CA . LYS A 1 169 ? -8.950 8.680 -27.008 1.00 69.31 169 LYS A CA 1
ATOM 1308 C C . LYS A 1 169 ? -7.617 8.023 -26.665 1.00 69.31 169 LYS A C 1
ATOM 1310 O O . LYS A 1 169 ? -7.492 6.803 -26.752 1.00 69.31 169 LYS A O 1
ATOM 1315 N N . LYS A 1 170 ? -6.639 8.826 -26.239 1.00 70.75 170 LYS A N 1
ATOM 1316 C CA . LYS A 1 170 ? -5.347 8.338 -25.756 1.00 70.75 170 LYS A CA 1
ATOM 1317 C C . LYS A 1 170 ? -5.522 7.472 -24.505 1.00 70.75 170 LYS A C 1
ATOM 1319 O O . LYS A 1 170 ? -5.085 6.327 -24.522 1.00 70.75 170 LYS A O 1
ATOM 1324 N N . ALA A 1 171 ? -6.262 7.951 -23.502 1.00 67.88 171 ALA A N 1
ATOM 1325 C CA . ALA A 1 171 ? -6.534 7.209 -22.270 1.00 67.88 171 ALA A CA 1
ATOM 1326 C C . ALA A 1 171 ? -7.241 5.863 -22.521 1.00 67.88 171 ALA A C 1
ATOM 1328 O O . ALA A 1 171 ? -6.820 4.841 -21.980 1.00 67.88 171 ALA A O 1
ATOM 1329 N N . VAL A 1 172 ? -8.258 5.825 -23.391 1.00 77.25 172 VAL A N 1
ATOM 1330 C CA . VAL A 1 172 ? -8.966 4.575 -23.740 1.00 77.25 172 VAL A CA 1
ATOM 1331 C C . VAL A 1 172 ? -8.043 3.587 -24.464 1.00 77.25 172 VAL A C 1
ATOM 1333 O O . VAL A 1 172 ? -8.004 2.407 -24.116 1.00 77.25 172 VAL A O 1
ATOM 1336 N N . ASN A 1 173 ? -7.243 4.065 -25.422 1.00 76.50 173 ASN A N 1
ATOM 1337 C CA . ASN A 1 173 ? -6.288 3.225 -26.153 1.00 76.50 173 ASN A CA 1
ATOM 1338 C C . ASN A 1 173 ? -5.134 2.720 -25.269 1.00 76.50 173 ASN A C 1
ATOM 1340 O O . ASN A 1 173 ? -4.540 1.677 -25.560 1.00 76.50 173 ASN A O 1
ATOM 1344 N N . VAL A 1 174 ? -4.781 3.461 -24.217 1.00 71.88 174 VAL A N 1
ATOM 1345 C CA . VAL A 1 174 ? -3.810 3.036 -23.197 1.00 71.88 174 VAL A CA 1
ATOM 1346 C C . VAL A 1 174 ? -4.413 1.930 -22.330 1.00 71.88 174 VAL A C 1
ATOM 1348 O O . VAL A 1 174 ? -3.766 0.898 -22.135 1.00 71.88 174 VAL A O 1
ATOM 1351 N N . LEU A 1 175 ? -5.671 2.091 -21.907 1.00 76.25 175 LEU A N 1
ATOM 1352 C CA . LEU A 1 175 ? -6.396 1.097 -21.113 1.00 76.25 175 LEU A CA 1
ATOM 1353 C C . LEU A 1 175 ? -6.528 -0.246 -21.852 1.00 76.25 175 LEU A C 1
ATOM 1355 O O . LEU A 1 175 ? -6.206 -1.292 -21.288 1.00 76.25 175 LEU A O 1
ATOM 1359 N N . ASP A 1 176 ? -6.933 -0.219 -23.128 1.00 80.25 176 ASP A N 1
ATOM 1360 C CA . ASP A 1 176 ? -7.084 -1.424 -23.963 1.00 80.25 176 ASP A CA 1
ATOM 1361 C C . ASP A 1 176 ? -5.745 -2.149 -24.179 1.00 80.25 176 ASP A C 1
ATOM 1363 O O . ASP A 1 176 ? -5.644 -3.367 -23.997 1.00 80.25 176 ASP A O 1
ATOM 1367 N N . ARG A 1 177 ? -4.675 -1.400 -24.486 1.00 78.31 177 ARG A N 1
ATOM 1368 C CA . ARG A 1 177 ? -3.328 -1.978 -24.626 1.00 78.31 177 ARG A CA 1
ATOM 1369 C C . ARG A 1 177 ? -2.846 -2.626 -23.336 1.00 78.31 177 ARG A C 1
ATOM 1371 O O . ARG A 1 177 ? -2.225 -3.691 -23.382 1.00 78.31 177 ARG A O 1
ATOM 1378 N N . ARG A 1 178 ? -3.135 -2.021 -22.183 1.00 78.75 178 ARG A N 1
ATOM 1379 C CA . ARG A 1 178 ? -2.736 -2.589 -20.893 1.00 78.75 178 ARG A CA 1
ATOM 1380 C C . ARG A 1 178 ? -3.532 -3.818 -20.536 1.00 78.75 178 ARG A C 1
ATOM 1382 O O . ARG A 1 178 ? -2.938 -4.777 -20.059 1.00 78.75 178 ARG A O 1
ATOM 1389 N N . TYR A 1 179 ? -4.835 -3.806 -20.786 1.00 81.25 179 TYR A N 1
ATOM 1390 C CA . TYR A 1 179 ? -5.677 -4.973 -20.577 1.00 81.25 179 TYR A CA 1
ATOM 1391 C C . TYR A 1 179 ? -5.145 -6.181 -21.360 1.00 81.25 179 TYR A C 1
ATOM 1393 O O . TYR A 1 179 ? -4.960 -7.250 -20.778 1.00 81.25 179 TYR A O 1
ATOM 1401 N N . LYS A 1 180 ? -4.787 -5.986 -22.638 1.00 84.56 180 LYS A N 1
ATOM 1402 C CA . LYS A 1 180 ? -4.150 -7.023 -23.468 1.00 84.56 180 LYS A CA 1
ATOM 1403 C C . LYS A 1 180 ? -2.814 -7.493 -22.883 1.00 84.56 180 LYS A C 1
ATOM 1405 O O . LYS A 1 180 ? -2.662 -8.675 -22.610 1.00 84.56 180 LYS A O 1
ATOM 1410 N N . SER A 1 181 ? -1.904 -6.573 -22.558 1.00 84.44 181 SER A N 1
ATOM 1411 C CA . SER A 1 181 ? -0.598 -6.914 -21.967 1.00 84.44 181 SER A CA 1
ATOM 1412 C C . SER A 1 181 ? -0.707 -7.643 -20.616 1.00 84.44 181 SER A C 1
ATOM 1414 O O . SER A 1 181 ? 0.045 -8.581 -20.357 1.00 84.44 181 SER A O 1
ATOM 1416 N N . MET A 1 182 ? -1.648 -7.247 -19.754 1.00 84.19 182 MET A N 1
ATOM 1417 C CA . MET A 1 182 ? -1.900 -7.928 -18.479 1.00 84.19 182 MET A CA 1
ATOM 1418 C C . MET A 1 182 ? -2.481 -9.320 -18.690 1.00 84.19 182 MET A C 1
ATOM 1420 O O . MET A 1 182 ? -2.091 -10.251 -17.988 1.00 84.19 182 MET A O 1
ATOM 1424 N N . ARG A 1 183 ? -3.384 -9.477 -19.663 1.00 86.50 183 ARG A N 1
ATOM 1425 C CA . ARG A 1 183 ? -3.918 -10.782 -20.050 1.00 86.50 183 ARG A CA 1
ATOM 1426 C C . ARG A 1 183 ? -2.801 -11.699 -20.536 1.00 86.50 183 ARG A C 1
ATOM 1428 O O . ARG A 1 183 ? -2.739 -12.836 -20.083 1.00 86.50 183 ARG A O 1
ATOM 1435 N N . ASP A 1 184 ? -1.905 -11.204 -21.382 1.00 87.06 184 ASP A N 1
ATOM 1436 C CA . ASP A 1 184 ? -0.777 -11.985 -21.900 1.00 87.06 184 ASP A CA 1
ATOM 14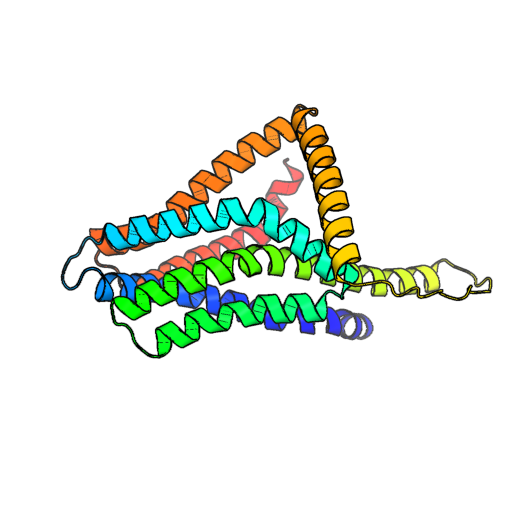37 C C . ASP A 1 184 ? 0.178 -12.406 -20.771 1.00 87.06 184 ASP A C 1
ATOM 1439 O O . ASP A 1 184 ? 0.576 -13.568 -20.689 1.00 87.06 184 ASP A O 1
ATOM 1443 N N . ALA A 1 185 ? 0.475 -11.502 -19.830 1.00 86.38 185 ALA A N 1
ATOM 1444 C CA . ALA A 1 185 ? 1.271 -11.822 -18.645 1.00 86.38 185 ALA A CA 1
ATOM 1445 C C . ALA A 1 185 ? 0.579 -12.853 -17.736 1.00 86.38 185 ALA A C 1
ATOM 1447 O O . ALA A 1 185 ? 1.222 -13.788 -17.258 1.00 86.38 185 ALA A O 1
ATOM 1448 N N . ALA A 1 186 ? -0.733 -12.725 -17.520 1.00 87.06 186 ALA A N 1
ATOM 1449 C CA . ALA A 1 186 ? -1.508 -13.691 -16.747 1.00 87.06 186 ALA A CA 1
ATOM 1450 C C . ALA A 1 186 ? -1.519 -15.069 -17.424 1.00 87.06 186 ALA A C 1
ATOM 1452 O O . ALA A 1 186 ? -1.314 -16.083 -16.759 1.00 87.06 186 ALA A O 1
ATOM 1453 N N . LEU A 1 187 ? -1.682 -15.111 -18.749 1.00 89.44 187 LEU A N 1
ATOM 1454 C CA . LEU A 1 187 ? -1.587 -16.342 -19.530 1.00 89.44 187 LEU A CA 1
ATOM 1455 C C . LEU A 1 187 ? -0.199 -16.975 -19.396 1.00 89.44 187 LEU A C 1
ATOM 1457 O O . LEU A 1 187 ? -0.110 -18.182 -19.176 1.00 89.44 187 LEU A O 1
ATOM 1461 N N . MET A 1 188 ? 0.873 -16.181 -19.439 1.00 89.50 188 MET A N 1
ATOM 1462 C CA . MET A 1 188 ? 2.244 -16.664 -19.235 1.00 89.50 188 MET A CA 1
ATOM 1463 C C . MET A 1 188 ? 2.445 -17.269 -17.834 1.00 89.50 188 MET A C 1
ATOM 1465 O O . MET A 1 188 ? 3.009 -18.357 -17.704 1.00 89.50 188 MET A O 1
ATOM 1469 N N . VAL A 1 189 ? 1.945 -16.601 -16.790 1.00 90.25 189 VAL A N 1
ATOM 1470 C CA . VAL A 1 189 ? 2.033 -17.074 -15.398 1.00 90.25 189 VAL A CA 1
ATOM 1471 C C . VAL A 1 189 ? 1.242 -18.366 -15.189 1.00 90.25 189 VAL A C 1
ATOM 1473 O O . VAL A 1 189 ? 1.728 -19.274 -14.521 1.00 90.25 189 VAL A O 1
ATOM 1476 N N . VAL A 1 190 ? 0.043 -18.470 -15.767 1.00 90.31 190 VAL A N 1
ATOM 1477 C CA . VAL A 1 190 ? -0.820 -19.657 -15.632 1.00 90.31 190 VAL A CA 1
ATOM 1478 C C . VAL A 1 190 ? -0.291 -20.844 -16.440 1.00 90.31 190 VAL A C 1
ATOM 1480 O O . VAL A 1 190 ? -0.422 -21.987 -15.997 1.00 90.31 190 VAL A O 1
ATOM 1483 N N . SER A 1 191 ? 0.315 -20.584 -17.599 1.00 93.00 191 SER A N 1
ATOM 1484 C CA . SER A 1 191 ? 0.832 -21.630 -18.494 1.00 93.00 191 SER A CA 1
ATOM 1485 C C . SER A 1 191 ? 2.141 -22.243 -17.994 1.00 93.00 191 SER A C 1
ATOM 1487 O O . SER A 1 191 ? 2.410 -23.412 -18.258 1.00 93.00 191 SER A O 1
ATOM 1489 N N . SER A 1 192 ? 2.957 -21.478 -17.264 1.00 94.81 192 SER A N 1
ATOM 1490 C CA . SER A 1 192 ? 4.214 -21.972 -16.698 1.00 94.81 192 SER A CA 1
ATOM 1491 C C . SER A 1 192 ? 3.978 -22.676 -15.353 1.00 94.81 192 SER A C 1
ATOM 1493 O O . SER A 1 192 ? 3.476 -22.041 -14.422 1.00 94.81 192 SER A O 1
ATOM 1495 N N . PRO A 1 193 ? 4.374 -23.955 -15.185 1.00 92.19 193 PRO A N 1
ATOM 1496 C CA . PRO A 1 193 ? 4.160 -24.689 -13.935 1.00 92.19 193 PRO A CA 1
ATOM 1497 C C . PRO A 1 193 ? 4.888 -24.044 -12.745 1.00 92.19 193 PRO A C 1
ATOM 1499 O O . PRO A 1 193 ? 4.325 -23.958 -11.654 1.00 92.19 193 PRO A O 1
ATOM 1502 N N . THR A 1 194 ? 6.097 -23.515 -12.962 1.00 92.31 194 THR A N 1
ATOM 1503 C CA . THR A 1 194 ? 6.891 -22.839 -11.925 1.00 92.31 194 THR A CA 1
ATOM 1504 C C . THR A 1 194 ? 6.245 -21.526 -11.490 1.00 92.31 194 THR A C 1
ATOM 1506 O O . THR A 1 194 ? 6.047 -21.299 -10.297 1.00 92.31 194 THR A O 1
ATOM 1509 N N . LEU A 1 195 ? 5.860 -20.667 -12.444 1.00 91.81 195 LEU A N 1
ATOM 1510 C CA . LEU A 1 195 ? 5.233 -19.378 -12.125 1.00 91.81 195 LEU A CA 1
ATOM 1511 C C . LEU A 1 195 ? 3.850 -19.558 -11.501 1.00 91.81 195 LEU A C 1
ATOM 1513 O O . LEU A 1 195 ? 3.495 -18.818 -10.579 1.00 91.81 195 LEU A O 1
ATOM 1517 N N . ARG A 1 196 ? 3.092 -20.564 -11.945 1.00 91.94 196 ARG A N 1
ATOM 1518 C CA . ARG A 1 196 ? 1.809 -20.936 -11.349 1.00 91.94 196 ARG A CA 1
ATOM 1519 C C . ARG A 1 196 ? 1.976 -21.373 -9.895 1.00 91.94 196 ARG A C 1
ATOM 1521 O O . ARG A 1 196 ? 1.219 -20.910 -9.044 1.00 91.94 196 ARG A O 1
ATOM 1528 N N . GLY A 1 197 ? 2.974 -22.211 -9.605 1.00 92.50 197 GLY A N 1
ATOM 1529 C CA . GLY A 1 197 ? 3.303 -22.632 -8.241 1.00 92.50 197 GLY A CA 1
ATOM 1530 C C . GLY A 1 197 ? 3.668 -21.450 -7.340 1.00 92.50 197 GLY A C 1
ATOM 1531 O O . GLY A 1 197 ? 3.056 -21.266 -6.287 1.00 92.50 197 GLY A O 1
ATOM 1532 N N . ILE A 1 198 ? 4.588 -20.590 -7.793 1.00 93.00 198 ILE A N 1
ATOM 1533 C CA . ILE A 1 198 ? 4.999 -19.378 -7.060 1.00 93.00 198 ILE A CA 1
ATOM 1534 C C . ILE A 1 198 ? 3.802 -18.455 -6.805 1.00 93.00 198 ILE A C 1
ATOM 1536 O O . ILE A 1 198 ? 3.637 -17.948 -5.693 1.00 93.00 198 ILE A O 1
ATOM 1540 N N . SER A 1 199 ? 2.945 -18.255 -7.808 1.00 90.44 199 SER A N 1
ATOM 1541 C CA . SER A 1 199 ? 1.766 -17.389 -7.695 1.00 90.44 199 SER A CA 1
ATOM 1542 C C . SER A 1 199 ? 0.744 -17.938 -6.705 1.00 90.44 199 SER A C 1
ATOM 1544 O O . SER A 1 199 ? 0.206 -17.176 -5.904 1.00 90.44 199 SER A O 1
ATOM 1546 N N . PHE A 1 200 ? 0.512 -19.252 -6.709 1.00 92.44 200 PHE A N 1
ATOM 1547 C CA . PHE A 1 200 ? -0.398 -19.907 -5.770 1.00 92.44 200 PHE A CA 1
ATOM 1548 C C . PHE A 1 200 ? 0.084 -19.760 -4.321 1.00 92.44 200 PHE A C 1
ATOM 1550 O O . PHE A 1 200 ? -0.670 -19.301 -3.463 1.00 92.44 200 PHE A O 1
ATOM 1557 N N . VAL A 1 201 ? 1.357 -20.067 -4.055 1.00 94.62 201 VAL A N 1
ATOM 1558 C CA . VAL A 1 201 ? 1.950 -19.918 -2.714 1.00 94.62 201 VAL A CA 1
ATOM 1559 C C . VAL A 1 201 ? 1.924 -18.455 -2.265 1.00 94.62 201 VAL A C 1
ATOM 1561 O O . VAL A 1 201 ? 1.494 -18.151 -1.151 1.00 94.62 201 VAL A O 1
ATOM 1564 N N . SER A 1 202 ? 2.314 -17.532 -3.148 1.00 91.81 202 SER A N 1
ATOM 1565 C CA . SER A 1 202 ? 2.318 -16.095 -2.856 1.00 91.81 202 SER A CA 1
ATOM 1566 C C . SER A 1 202 ? 0.921 -15.561 -2.548 1.00 91.81 202 SER A C 1
ATOM 1568 O O . SER A 1 202 ? 0.778 -14.729 -1.653 1.00 91.81 202 SER A O 1
ATOM 1570 N N . PHE A 1 203 ? -0.109 -16.045 -3.250 1.00 90.81 203 PHE A N 1
ATOM 1571 C CA . PHE A 1 203 ? -1.496 -15.655 -3.011 1.00 90.81 203 PHE A CA 1
ATOM 1572 C C . PHE A 1 203 ? -1.940 -16.011 -1.589 1.00 90.81 203 PHE A C 1
ATOM 1574 O O . PHE A 1 203 ? -2.353 -15.121 -0.845 1.00 90.81 203 PHE A O 1
ATOM 1581 N N . PHE A 1 204 ? -1.797 -17.275 -1.178 1.00 92.12 204 PHE A N 1
ATOM 1582 C CA . PHE A 1 204 ? -2.212 -17.708 0.162 1.00 92.12 204 PHE A CA 1
ATOM 1583 C C . PHE A 1 204 ? -1.377 -17.070 1.270 1.00 92.12 204 PHE A C 1
ATOM 1585 O O . PHE A 1 204 ? -1.930 -16.667 2.293 1.00 92.12 204 PHE A O 1
ATOM 1592 N N . TYR A 1 205 ? -0.070 -16.906 1.054 1.00 92.44 205 TYR A N 1
ATOM 1593 C CA . TYR A 1 205 ? 0.792 -16.196 1.994 1.00 92.44 205 TYR A CA 1
ATOM 1594 C C . TYR A 1 205 ? 0.332 -14.745 2.195 1.00 92.44 205 TYR A C 1
ATOM 1596 O O . TYR A 1 205 ? 0.143 -14.302 3.328 1.00 92.44 205 TYR A O 1
ATOM 1604 N N . LYS A 1 206 ? 0.098 -14.001 1.105 1.00 88.75 206 LYS A N 1
ATOM 1605 C CA . LYS A 1 206 ? -0.361 -12.606 1.183 1.00 88.75 206 LYS A CA 1
ATOM 1606 C C . LYS A 1 206 ? -1.756 -12.493 1.794 1.00 88.75 206 LYS A C 1
ATOM 1608 O O . LYS A 1 206 ? -1.972 -11.590 2.600 1.00 88.75 206 LYS A O 1
ATOM 1613 N N . LEU A 1 207 ? -2.664 -13.410 1.454 1.00 88.06 207 LEU A N 1
ATOM 1614 C CA . LEU A 1 207 ? -4.009 -13.472 2.027 1.00 88.06 207 LEU A CA 1
ATOM 1615 C C . LEU A 1 207 ? -3.954 -13.684 3.548 1.00 88.06 207 LEU A C 1
ATOM 1617 O O . LEU A 1 207 ? -4.540 -12.903 4.296 1.00 88.06 207 LEU A O 1
ATOM 1621 N N . GLY A 1 208 ? -3.201 -14.688 4.008 1.00 88.56 208 GLY A N 1
ATOM 1622 C CA . GLY A 1 208 ? -3.051 -14.996 5.432 1.00 88.56 208 GLY A CA 1
ATOM 1623 C C . GLY A 1 208 ? -2.388 -13.862 6.213 1.00 88.56 208 GLY A C 1
ATOM 1624 O O . GLY A 1 208 ? -2.909 -13.431 7.241 1.00 88.56 208 GLY A O 1
ATOM 1625 N N . MET A 1 209 ? -1.287 -13.313 5.689 1.00 88.31 209 MET A N 1
ATOM 1626 C CA . MET A 1 209 ? -0.599 -12.177 6.309 1.00 88.31 209 MET A CA 1
ATOM 1627 C C . MET A 1 209 ? -1.509 -10.952 6.428 1.00 88.31 209 MET A C 1
ATOM 1629 O O . MET A 1 209 ? -1.554 -10.331 7.486 1.00 88.31 209 MET A O 1
ATOM 1633 N N . SER A 1 210 ? -2.274 -10.624 5.380 1.00 84.44 210 SER A N 1
ATOM 1634 C CA . SER A 1 210 ? -3.208 -9.493 5.411 1.00 84.44 210 SER A CA 1
ATOM 1635 C C . SER A 1 210 ? -4.304 -9.679 6.463 1.00 84.44 210 SER A C 1
ATOM 1637 O O . SER A 1 210 ? -4.609 -8.724 7.179 1.00 84.44 210 SER A O 1
ATOM 1639 N N . GLY A 1 211 ? -4.855 -10.891 6.591 1.00 84.44 211 GLY A N 1
ATOM 1640 C CA . GLY A 1 211 ? -5.857 -11.211 7.609 1.00 84.44 211 GLY A CA 1
ATOM 1641 C C . GLY A 1 211 ? -5.307 -11.085 9.031 1.00 84.44 211 GLY A C 1
ATOM 1642 O O . GLY A 1 211 ? -5.904 -10.406 9.865 1.00 84.44 211 GLY A O 1
ATOM 1643 N N . ILE A 1 212 ? -4.131 -11.662 9.296 1.00 87.19 212 ILE A N 1
ATOM 1644 C CA . ILE A 1 212 ? -3.485 -11.578 10.615 1.00 87.19 212 ILE A CA 1
ATOM 1645 C C . ILE A 1 212 ? -3.185 -10.118 10.968 1.00 87.19 212 ILE A C 1
ATOM 1647 O O . ILE A 1 212 ? -3.536 -9.670 12.058 1.00 87.19 212 ILE A O 1
ATOM 1651 N N . SER A 1 213 ? -2.597 -9.349 10.047 1.00 82.06 213 SER A N 1
ATOM 1652 C CA . SER A 1 213 ? -2.283 -7.935 10.287 1.00 82.06 213 SER A CA 1
ATOM 1653 C C . SER A 1 213 ? -3.525 -7.075 10.544 1.00 82.06 213 SER A C 1
ATOM 1655 O O . SER A 1 213 ? -3.432 -6.104 11.292 1.00 82.06 213 SER A O 1
ATOM 1657 N N . ALA A 1 214 ? -4.680 -7.421 9.966 1.00 81.12 214 ALA A N 1
ATOM 1658 C CA . ALA A 1 214 ? -5.929 -6.691 10.181 1.00 81.12 214 ALA A CA 1
ATOM 1659 C C . ALA A 1 214 ? -6.564 -6.965 11.554 1.00 81.12 214 ALA A C 1
ATOM 1661 O O . ALA A 1 214 ? -7.237 -6.084 12.085 1.00 81.12 214 ALA A O 1
ATOM 1662 N N . VAL A 1 215 ? -6.359 -8.159 12.123 1.00 87.38 215 VAL A N 1
ATOM 1663 C CA . VAL A 1 215 ? -7.037 -8.610 13.353 1.00 87.38 215 VAL A CA 1
ATOM 1664 C C . VAL A 1 215 ? -6.141 -8.509 14.590 1.00 87.38 215 VAL A C 1
ATOM 1666 O O . VAL A 1 215 ? -6.638 -8.211 15.674 1.00 87.38 215 VAL A O 1
ATOM 1669 N N . LEU A 1 216 ? -4.827 -8.715 14.454 1.00 90.12 216 LEU A N 1
ATOM 1670 C CA . LEU A 1 216 ? -3.900 -8.884 15.582 1.00 90.12 216 LEU A CA 1
ATOM 1671 C C . LEU A 1 216 ? -3.963 -7.744 16.608 1.00 90.12 216 LEU A C 1
ATOM 1673 O O . LEU A 1 216 ? -4.062 -8.004 17.802 1.00 90.12 216 LEU A O 1
ATOM 1677 N N . LEU A 1 217 ? -3.924 -6.484 16.168 1.00 89.44 217 LEU A N 1
ATOM 1678 C CA . LEU A 1 217 ? -3.912 -5.350 17.100 1.00 89.44 217 LEU A CA 1
ATOM 1679 C C . LEU A 1 217 ? -5.258 -5.168 17.816 1.00 89.44 217 LEU A C 1
ATOM 1681 O O . LEU A 1 217 ? -5.278 -4.862 19.006 1.00 89.44 217 LEU A O 1
ATOM 1685 N N . PHE A 1 218 ? -6.374 -5.429 17.130 1.00 88.81 218 PHE A N 1
ATOM 1686 C CA . PHE A 1 218 ? -7.701 -5.428 17.752 1.00 88.81 218 PHE A CA 1
ATOM 1687 C C . PHE A 1 218 ? -7.864 -6.589 18.738 1.00 88.81 218 PHE A C 1
ATOM 1689 O O . PHE A 1 218 ? -8.441 -6.407 19.805 1.00 88.81 218 PHE A O 1
ATOM 1696 N N . TYR A 1 219 ? -7.306 -7.762 18.429 1.00 89.50 219 TYR A N 1
ATOM 1697 C CA . TYR A 1 219 ? -7.266 -8.893 19.355 1.00 89.50 219 TYR A CA 1
ATOM 1698 C C . TYR A 1 219 ? -6.458 -8.560 20.615 1.00 89.50 219 TYR A C 1
ATOM 1700 O O . TYR A 1 219 ? -6.926 -8.788 21.730 1.00 89.50 219 TYR A O 1
ATOM 1708 N N . LEU A 1 220 ? -5.274 -7.962 20.454 1.00 90.06 220 LEU A N 1
ATOM 1709 C CA . LEU A 1 220 ? -4.439 -7.546 21.581 1.00 90.06 220 LEU A CA 1
ATOM 1710 C C . LEU A 1 220 ? -5.127 -6.479 22.447 1.00 90.06 220 LEU A C 1
ATOM 1712 O O . LEU A 1 220 ? -5.052 -6.548 23.674 1.00 90.06 220 LEU A O 1
ATOM 1716 N N . LYS A 1 221 ? -5.853 -5.539 21.826 1.00 89.56 221 LYS A N 1
ATOM 1717 C CA . LYS A 1 221 ? -6.726 -4.597 22.541 1.00 89.56 221 LYS A CA 1
ATOM 1718 C C . LYS A 1 221 ? -7.795 -5.337 23.349 1.00 89.56 221 LYS A C 1
ATOM 1720 O O . LYS A 1 221 ? -7.947 -5.073 24.535 1.00 89.56 221 LYS A O 1
ATOM 1725 N N . ALA A 1 222 ? -8.514 -6.257 22.713 1.00 87.75 222 ALA A N 1
ATOM 1726 C CA . ALA A 1 222 ? -9.682 -6.894 23.305 1.00 87.75 222 ALA A CA 1
ATOM 1727 C C . ALA A 1 222 ? -9.348 -7.860 24.445 1.00 87.75 222 ALA A C 1
ATOM 1729 O O . ALA A 1 222 ? -10.065 -7.903 25.441 1.00 87.75 222 ALA A O 1
ATOM 1730 N N . VAL A 1 223 ? -8.265 -8.627 24.306 1.00 90.25 223 VAL A N 1
ATOM 1731 C CA . VAL A 1 223 ? -7.876 -9.653 25.286 1.00 90.25 223 VAL A CA 1
ATOM 1732 C C . VAL A 1 223 ? -6.984 -9.086 26.384 1.00 90.25 223 VAL A C 1
ATOM 1734 O O . VAL A 1 223 ? -7.166 -9.422 27.550 1.00 90.25 223 VAL A O 1
ATOM 1737 N N . PHE A 1 224 ? -6.023 -8.229 26.028 1.00 90.00 224 PHE A N 1
ATOM 1738 C CA . PHE A 1 224 ? -5.012 -7.738 26.969 1.00 90.00 224 PHE A CA 1
ATOM 1739 C C . PHE A 1 224 ? -5.213 -6.276 27.381 1.00 90.00 224 PHE A C 1
ATOM 1741 O O . PHE A 1 224 ? -4.452 -5.768 28.202 1.00 90.00 224 PHE A O 1
ATOM 1748 N N . GLY A 1 225 ? -6.206 -5.578 26.820 1.00 87.94 225 GLY A N 1
ATOM 1749 C CA . GLY A 1 225 ? -6.463 -4.173 27.137 1.00 87.94 225 GLY A CA 1
ATOM 1750 C C . GLY A 1 225 ? -5.362 -3.228 26.654 1.00 87.94 225 GLY A C 1
ATOM 1751 O O . GLY A 1 225 ? -5.210 -2.142 27.212 1.00 87.94 225 GLY A O 1
ATOM 1752 N N . PHE A 1 226 ? -4.573 -3.632 25.650 1.00 90.75 226 PHE A N 1
ATOM 1753 C CA . PHE A 1 226 ? -3.415 -2.852 25.217 1.00 90.75 226 PHE A CA 1
ATOM 1754 C C . PHE A 1 226 ? -3.797 -1.443 24.751 1.00 90.75 226 PHE A C 1
ATOM 1756 O O . PHE A 1 226 ? -4.861 -1.206 24.165 1.00 90.75 226 PHE A O 1
ATOM 1763 N N . ASN A 1 227 ? -2.910 -0.492 25.033 1.00 88.19 227 ASN A N 1
ATOM 1764 C CA . ASN A 1 227 ? -3.026 0.894 24.591 1.00 88.19 227 ASN A CA 1
ATOM 1765 C C . ASN A 1 227 ? -2.081 1.190 23.413 1.00 88.19 227 ASN A C 1
ATOM 1767 O O . ASN A 1 227 ? -1.177 0.409 23.098 1.00 88.19 227 ASN A O 1
ATOM 1771 N N . LYS A 1 228 ? -2.248 2.362 22.792 1.00 88.69 228 LYS A N 1
ATOM 1772 C CA . LYS A 1 228 ? -1.383 2.848 21.703 1.00 88.69 228 LYS A CA 1
ATOM 1773 C C . LYS A 1 228 ? 0.124 2.767 21.985 1.00 88.69 228 LYS A C 1
ATOM 1775 O O . LYS A 1 228 ? 0.887 2.523 21.051 1.00 88.69 228 LYS A O 1
ATOM 1780 N N . ASN A 1 229 ? 0.558 2.942 23.238 1.00 92.06 229 ASN A N 1
ATOM 1781 C CA . ASN A 1 229 ? 1.977 2.908 23.595 1.00 92.06 229 ASN A CA 1
ATOM 1782 C C . ASN A 1 229 ? 2.502 1.469 23.521 1.00 92.06 229 ASN A C 1
ATOM 1784 O O . ASN A 1 229 ? 3.498 1.215 22.851 1.00 92.06 229 ASN A O 1
ATOM 1788 N N . GLN A 1 230 ? 1.774 0.510 24.090 1.00 92.81 230 GLN A N 1
ATOM 1789 C CA . GLN A 1 230 ? 2.132 -0.911 24.026 1.00 92.81 230 GLN A CA 1
ATOM 1790 C C . GLN A 1 230 ? 2.098 -1.444 22.588 1.00 92.81 230 GLN A C 1
ATOM 1792 O O . GLN A 1 230 ? 2.979 -2.200 22.181 1.00 92.81 230 GLN A O 1
ATOM 1797 N N . PHE A 1 231 ? 1.139 -0.997 21.768 1.00 90.62 231 PHE A N 1
ATOM 1798 C CA . PHE A 1 231 ? 1.161 -1.304 20.335 1.00 90.62 231 PHE A CA 1
ATOM 1799 C C . PHE A 1 231 ? 2.413 -0.753 19.653 1.00 90.62 231 PHE A C 1
ATOM 1801 O O . PHE A 1 231 ? 3.020 -1.452 18.842 1.00 90.62 231 PHE A O 1
ATOM 1808 N N . SER A 1 232 ? 2.817 0.478 19.982 1.00 89.38 232 SER A N 1
ATOM 1809 C CA . SER A 1 232 ? 4.024 1.080 19.413 1.00 89.38 232 SER A CA 1
ATOM 1810 C C . SER A 1 232 ? 5.302 0.344 19.824 1.00 89.38 232 SER A C 1
ATOM 1812 O O . SER A 1 232 ? 6.164 0.137 18.975 1.00 89.38 232 SER A O 1
ATOM 1814 N N . GLU A 1 233 ? 5.394 -0.139 21.066 1.00 91.94 233 GLU A N 1
ATOM 1815 C CA . GLU A 1 233 ? 6.524 -0.946 21.546 1.00 91.94 233 GLU A CA 1
ATOM 1816 C C . GLU A 1 233 ? 6.637 -2.273 20.784 1.00 91.94 233 GLU A C 1
ATOM 1818 O O . GLU A 1 233 ? 7.717 -2.632 20.307 1.00 91.94 233 GLU A O 1
ATOM 1823 N N . ILE A 1 234 ? 5.514 -2.974 20.592 1.00 91.81 234 ILE A N 1
ATOM 1824 C CA . ILE A 1 234 ? 5.471 -4.234 19.837 1.00 91.81 234 ILE A CA 1
ATOM 1825 C C . ILE A 1 234 ? 5.863 -4.003 18.377 1.00 91.81 234 ILE A C 1
ATOM 1827 O O . ILE A 1 234 ? 6.720 -4.711 17.846 1.00 91.81 234 ILE A O 1
ATOM 1831 N N . LEU A 1 235 ? 5.267 -3.002 17.723 1.00 90.69 235 LEU A N 1
ATOM 1832 C CA . LEU A 1 235 ? 5.565 -2.682 16.325 1.00 90.69 235 LEU A CA 1
ATOM 1833 C C . LEU A 1 235 ? 7.024 -2.241 16.144 1.00 90.69 235 LEU A C 1
ATOM 1835 O O . LEU A 1 235 ? 7.648 -2.613 15.150 1.00 90.69 235 LEU A O 1
ATOM 1839 N N . MET A 1 236 ? 7.594 -1.518 17.112 1.00 91.69 236 MET A N 1
ATOM 1840 C CA . MET A 1 236 ? 9.010 -1.151 17.110 1.00 91.69 236 MET A CA 1
ATOM 1841 C C . MET A 1 236 ? 9.907 -2.389 17.208 1.00 91.69 236 MET A C 1
ATOM 1843 O O . MET A 1 236 ? 10.838 -2.519 16.414 1.00 91.69 236 MET A O 1
ATOM 1847 N N . MET A 1 237 ? 9.614 -3.323 18.119 1.00 92.69 237 MET A N 1
ATOM 1848 C CA . MET A 1 237 ? 10.377 -4.573 18.229 1.00 92.69 237 MET A CA 1
ATOM 1849 C C . MET A 1 237 ? 10.308 -5.407 16.945 1.00 92.69 237 MET A C 1
ATOM 1851 O O . MET A 1 237 ? 11.337 -5.893 16.475 1.00 92.69 237 MET A O 1
ATOM 1855 N N . VAL A 1 238 ? 9.125 -5.515 16.330 1.00 90.81 238 VAL A N 1
ATOM 1856 C CA . VAL A 1 238 ? 8.960 -6.174 15.023 1.00 90.81 238 VAL A CA 1
ATOM 1857 C C . VAL A 1 238 ? 9.775 -5.457 13.940 1.00 90.81 238 VAL A C 1
ATOM 1859 O O . VAL A 1 238 ? 10.428 -6.113 13.128 1.00 90.81 238 VAL A O 1
ATOM 1862 N N . GLY A 1 239 ? 9.790 -4.121 13.942 1.00 90.19 239 GLY A N 1
ATOM 1863 C CA . GLY A 1 239 ? 10.587 -3.310 13.019 1.00 90.19 239 GLY A CA 1
ATOM 1864 C C . GLY A 1 239 ? 12.092 -3.557 13.154 1.00 90.19 239 GLY A C 1
ATOM 1865 O O . GLY A 1 239 ? 12.758 -3.828 12.156 1.00 90.19 239 GLY A O 1
ATOM 1866 N N . ILE A 1 240 ? 12.619 -3.543 14.381 1.00 92.31 240 ILE A N 1
ATOM 1867 C CA . ILE A 1 240 ? 14.032 -3.848 14.664 1.00 92.31 240 ILE A CA 1
ATOM 1868 C C . ILE A 1 240 ? 14.364 -5.279 14.227 1.00 92.31 240 ILE A C 1
ATOM 1870 O O . ILE A 1 240 ? 15.358 -5.493 13.533 1.00 92.31 240 ILE A O 1
ATOM 1874 N N . GLY A 1 241 ? 13.510 -6.251 14.561 1.00 92.69 241 GLY A N 1
ATOM 1875 C CA . GLY A 1 241 ? 13.680 -7.642 14.136 1.00 92.69 241 GLY A CA 1
ATOM 1876 C C . GLY A 1 241 ? 13.707 -7.794 12.613 1.00 92.69 241 GLY A C 1
ATOM 1877 O O . GLY A 1 241 ? 14.538 -8.529 12.083 1.00 92.69 241 GLY A O 1
ATOM 1878 N N . SER A 1 242 ? 12.866 -7.044 11.897 1.00 91.00 242 SER A N 1
ATOM 1879 C CA . SER A 1 242 ? 12.859 -7.010 10.430 1.00 91.00 242 SER A CA 1
ATOM 1880 C C . SER A 1 242 ? 14.168 -6.454 9.861 1.00 91.00 242 SER A C 1
ATOM 1882 O O . SER A 1 242 ? 14.726 -7.042 8.936 1.00 91.00 242 SER A O 1
ATOM 1884 N N . ILE A 1 243 ? 14.712 -5.381 10.447 1.00 92.00 243 ILE A N 1
ATOM 1885 C CA . ILE A 1 243 ? 16.009 -4.810 10.046 1.00 92.00 243 ILE A CA 1
ATOM 1886 C C . ILE A 1 243 ? 17.134 -5.827 10.264 1.00 92.00 243 ILE A C 1
ATOM 1888 O O . ILE A 1 243 ? 17.917 -6.085 9.350 1.00 92.00 243 ILE A O 1
ATOM 1892 N N . VAL A 1 244 ? 17.190 -6.451 11.443 1.00 92.12 244 VAL A N 1
ATOM 1893 C CA . VAL A 1 244 ? 18.197 -7.478 11.756 1.00 92.12 244 VAL A CA 1
ATOM 1894 C C . VAL A 1 244 ? 18.075 -8.664 10.798 1.00 92.12 244 VAL A C 1
ATOM 1896 O O . VAL A 1 244 ? 19.079 -9.134 10.266 1.00 92.12 244 VAL A O 1
ATOM 1899 N N . SER A 1 245 ? 16.854 -9.113 10.507 1.00 90.69 245 SER A N 1
ATOM 1900 C CA . SER A 1 245 ? 16.622 -10.204 9.561 1.00 90.69 245 SER A CA 1
ATOM 1901 C C . SER A 1 245 ? 17.077 -9.853 8.141 1.00 90.69 245 SER A C 1
ATOM 1903 O O . SER A 1 245 ? 17.630 -10.709 7.453 1.00 90.69 245 SER A O 1
ATOM 1905 N N . GLN A 1 246 ? 16.859 -8.616 7.690 1.00 90.19 246 GLN A N 1
ATOM 1906 C CA . GLN A 1 246 ? 17.249 -8.174 6.347 1.00 90.19 246 GLN A CA 1
ATOM 1907 C C . GLN A 1 246 ? 18.762 -7.961 6.212 1.00 90.19 246 GLN A C 1
ATOM 1909 O O . GLN A 1 246 ? 19.319 -8.270 5.163 1.00 90.19 246 GLN A O 1
ATOM 1914 N N . ILE A 1 247 ? 19.428 -7.460 7.257 1.00 91.44 247 ILE A N 1
ATOM 1915 C CA . ILE A 1 247 ? 20.870 -7.165 7.231 1.00 91.44 247 ILE A CA 1
ATOM 1916 C C . ILE A 1 247 ? 21.713 -8.416 7.499 1.00 91.44 247 ILE A C 1
ATOM 1918 O O . ILE A 1 247 ? 22.769 -8.573 6.893 1.00 91.44 247 ILE A O 1
ATOM 1922 N N . LEU A 1 248 ? 21.277 -9.293 8.408 1.00 89.00 248 LEU A N 1
ATOM 1923 C CA . LEU A 1 248 ? 22.089 -10.415 8.886 1.00 89.00 248 LEU A CA 1
ATOM 1924 C C . LEU A 1 248 ? 21.612 -11.761 8.338 1.00 89.00 248 LEU A C 1
ATOM 1926 O O . LEU A 1 248 ? 22.395 -12.505 7.755 1.00 89.00 248 LEU A O 1
ATOM 1930 N N . VAL A 1 249 ? 20.330 -12.083 8.528 1.00 87.25 249 VAL A N 1
ATOM 1931 C CA . VAL A 1 249 ? 19.804 -13.432 8.258 1.00 87.25 249 VAL A CA 1
ATOM 1932 C C . VAL A 1 249 ? 19.698 -13.694 6.758 1.00 87.25 249 VAL A C 1
ATOM 1934 O O . VAL A 1 249 ? 20.117 -14.750 6.289 1.00 87.25 249 VAL A O 1
ATOM 1937 N N . LEU A 1 250 ? 19.179 -12.731 5.991 1.00 86.19 250 LEU A N 1
ATOM 1938 C CA . LEU A 1 250 ? 18.984 -12.900 4.553 1.00 86.19 250 LEU A CA 1
ATOM 1939 C C . LEU A 1 250 ? 20.314 -13.101 3.795 1.00 86.19 250 LEU A C 1
ATOM 1941 O O . LEU A 1 250 ? 20.399 -14.071 3.040 1.00 86.19 250 LEU A O 1
ATOM 1945 N N . PRO A 1 251 ? 21.376 -12.295 4.010 1.00 87.69 251 PRO A N 1
ATOM 1946 C CA . PRO A 1 251 ? 22.661 -12.533 3.351 1.00 87.69 251 PRO A CA 1
ATOM 1947 C C . PRO A 1 251 ? 23.332 -13.844 3.774 1.00 87.69 251 PRO A C 1
ATOM 1949 O O . PRO A 1 251 ? 24.021 -14.454 2.961 1.00 87.69 251 PRO A O 1
ATOM 1952 N N . LEU A 1 252 ? 23.118 -14.291 5.018 1.00 88.50 252 LEU A N 1
ATOM 1953 C CA . LEU A 1 252 ? 23.678 -15.543 5.533 1.00 88.50 252 LEU A CA 1
ATOM 1954 C C . LEU A 1 252 ? 23.008 -16.783 4.924 1.00 88.50 252 LEU A C 1
ATOM 1956 O O . LEU A 1 252 ? 23.682 -17.784 4.703 1.00 88.50 252 LEU A O 1
ATOM 1960 N N . LEU A 1 253 ? 21.699 -16.723 4.654 1.00 87.44 253 LEU A N 1
ATOM 1961 C CA . LEU A 1 253 ? 20.935 -17.831 4.069 1.00 87.44 253 LEU A CA 1
ATOM 1962 C C . LEU A 1 253 ? 21.034 -17.902 2.543 1.00 87.44 253 LEU A C 1
ATOM 1964 O O . LEU A 1 253 ? 20.937 -18.992 1.989 1.00 87.44 253 LEU A O 1
ATOM 1968 N N . ASN A 1 254 ? 21.250 -16.772 1.865 1.00 86.00 254 ASN A N 1
ATOM 1969 C CA . ASN A 1 254 ? 21.350 -16.707 0.405 1.00 86.00 254 ASN A CA 1
ATOM 1970 C C . ASN A 1 254 ? 22.348 -17.700 -0.242 1.00 86.00 254 ASN A C 1
ATOM 1972 O O . ASN A 1 254 ? 22.028 -18.208 -1.307 1.00 86.00 254 ASN A O 1
ATOM 1976 N N . PRO A 1 255 ? 23.524 -18.021 0.338 1.00 89.12 255 PRO A N 1
ATOM 1977 C CA . PRO A 1 255 ? 24.421 -19.035 -0.231 1.00 89.12 255 PRO A CA 1
ATOM 1978 C C . PRO A 1 255 ? 23.966 -20.495 -0.036 1.00 89.12 255 PRO A C 1
ATOM 1980 O O . PRO A 1 255 ? 24.602 -21.389 -0.590 1.00 89.12 255 PRO A O 1
ATOM 1983 N N . PHE A 1 256 ? 22.922 -20.760 0.758 1.00 77.56 256 PHE A N 1
ATOM 1984 C CA . PHE A 1 256 ? 22.424 -22.114 1.054 1.00 77.56 256 PHE A CA 1
ATOM 1985 C C . PHE A 1 256 ? 21.108 -22.467 0.335 1.00 77.56 256 PHE A C 1
ATOM 1987 O O . PHE A 1 256 ? 20.594 -23.569 0.534 1.00 77.56 256 PHE A O 1
ATOM 1994 N N . VAL A 1 257 ? 20.562 -21.545 -0.467 1.00 68.00 257 VAL A N 1
ATOM 1995 C CA . VAL A 1 257 ? 19.345 -21.703 -1.290 1.00 68.00 257 VAL A CA 1
ATOM 1996 C C . VAL A 1 257 ? 19.740 -21.727 -2.759 1.00 68.00 257 VAL A C 1
ATOM 1998 O O . VAL A 1 257 ? 19.177 -22.568 -3.493 1.00 68.00 257 VAL A O 1
#

Foldseek 3Di:
DVPVVVLCVVVCVLVVVVVVLVVVVLLVLLVVLVLQCCAQPNPALADVVQLVLLVVLLVLLVVLLVQQQLLLLVCCVVVHLVVSLVVLSVLQVVLVVLCVVDSHNVSNVVSSVSNSVSSSRHVNNNVVSSVVVVVVSVCVSVVVVCCVVPPDDDDDDDDDDDDDDDPVVVSVVSSVVSVVVVVVVVCVQCVDPVSVVVVVVVVVVVVVVSSCSSCVSSVCCNPVVDHSVVVVVVVVVVVVVVVCCVPPVVVVCVVVD

pLDDT: mean 82.89, std 12.22, range [34.22, 94.81]

Organism: Citrus sinensis (NCBI:txid2711)

InterPro domains:
  IPR036259 MFS transporter superfamily [G3DSA:1.20.1250.20] (14-138)
  IPR036259 MFS transporter superfamily [SSF103473] (54-253)